Protein AF-0000000067841343 (afdb_homodimer)

Solvent-accessible surface area (backbone atoms only — not comparable to full-atom values): 18598 Å² total; per-residue (Å²): 131,79,54,52,57,60,52,39,36,52,50,41,52,55,47,53,54,47,44,54,52,52,43,62,68,31,78,72,49,54,67,51,55,59,38,60,54,28,14,43,50,37,53,56,47,32,52,45,45,53,26,38,54,53,42,49,38,52,68,63,13,61,82,27,77,91,28,42,57,45,34,47,35,75,46,91,68,54,70,69,54,21,53,48,38,39,49,48,38,34,44,76,71,66,63,69,66,58,66,66,36,55,52,48,47,54,32,36,49,41,51,34,50,20,54,61,66,55,48,76,52,68,72,49,39,52,53,20,40,74,73,71,42,57,78,49,62,58,59,31,37,70,67,53,39,51,50,54,50,48,25,49,52,53,53,50,49,49,52,51,49,53,51,49,54,48,53,51,51,49,53,53,54,59,65,73,98,131,80,54,53,57,59,53,37,36,53,49,41,50,55,46,52,54,47,43,54,52,53,43,64,67,30,77,73,48,54,67,52,54,60,38,61,54,27,16,41,50,38,53,56,48,33,50,44,45,51,25,38,53,54,40,50,40,51,66,62,13,61,82,29,80,92,28,44,56,46,35,47,34,73,45,90,68,53,72,68,54,22,52,48,37,38,49,50,36,33,44,76,71,65,64,68,65,57,67,66,35,55,53,51,46,52,33,36,48,42,52,32,51,21,55,62,67,56,46,76,53,68,70,48,40,52,52,21,39,74,73,72,44,57,78,50,64,58,59,32,38,68,66,54,40,50,50,54,51,48,24,50,51,52,52,51,48,49,53,49,49,53,51,50,53,49,53,52,50,49,54,54,54,60,66,73,99

Structure (mmCIF, N/CA/C/O backbone):
data_AF-0000000067841343-model_v1
#
loop_
_entity.id
_entity.type
_entity.pdbx_description
1 polymer 'MAE-28990/MAE-18760-like HEPN domain-containing protein'
#
loop_
_atom_site.group_PDB
_atom_site.id
_atom_site.type_symbol
_atom_site.label_atom_id
_atom_site.label_alt_id
_atom_site.label_comp_id
_atom_site.label_asym_id
_atom_site.label_entity_id
_atom_site.label_seq_id
_atom_site.pdbx_PDB_ins_code
_atom_site.Cartn_x
_atom_site.Cartn_y
_atom_site.Cartn_z
_atom_site.occupancy
_atom_site.B_iso_or_equiv
_atom_site.auth_seq_id
_atom_site.auth_comp_id
_atom_site.auth_asym_id
_atom_site.auth_atom_id
_atom_site.pdbx_PDB_model_num
ATOM 1 N N . MET A 1 1 ? 19.562 -14.484 -8.859 1 43.5 1 MET A N 1
ATOM 2 C CA . MET A 1 1 ? 19.203 -13.648 -7.719 1 43.5 1 MET A CA 1
ATOM 3 C C . MET A 1 1 ? 17.719 -13.305 -7.746 1 43.5 1 MET A C 1
ATOM 5 O O . MET A 1 1 ? 17.156 -13 -8.805 1 43.5 1 MET A O 1
ATOM 9 N N . VAL A 1 2 ? 17.031 -13.633 -6.676 1 57.69 2 VAL A N 1
ATOM 10 C CA . VAL A 1 2 ? 15.578 -13.43 -6.66 1 57.69 2 VAL A CA 1
ATOM 11 C C . VAL A 1 2 ? 15.258 -11.938 -6.723 1 57.69 2 VAL A C 1
ATOM 13 O O . VAL A 1 2 ? 15.961 -11.125 -6.117 1 57.69 2 VAL A O 1
ATOM 16 N N . ASP A 1 3 ? 14.352 -11.664 -7.488 1 82.81 3 ASP A N 1
ATOM 17 C CA . ASP A 1 3 ? 13.898 -10.289 -7.684 1 82.81 3 ASP A CA 1
ATOM 18 C C . ASP A 1 3 ? 13.492 -9.648 -6.359 1 82.81 3 ASP A C 1
ATOM 20 O O . ASP A 1 3 ? 12.82 -10.281 -5.543 1 82.81 3 ASP A O 1
ATOM 24 N N . GLU A 1 4 ? 14.125 -8.578 -6 1 87.44 4 GLU A N 1
ATOM 25 C CA . GLU A 1 4 ? 13.922 -7.895 -4.727 1 87.44 4 GLU A CA 1
ATOM 26 C C . GLU A 1 4 ? 12.438 -7.719 -4.426 1 87.44 4 GLU A C 1
ATOM 28 O O . GLU A 1 4 ? 12.031 -7.723 -3.26 1 87.44 4 GLU A O 1
ATOM 33 N N . PHE A 1 5 ? 11.633 -7.551 -5.402 1 87.94 5 PHE A N 1
ATOM 34 C CA . PHE A 1 5 ? 10.203 -7.34 -5.199 1 87.94 5 PHE A CA 1
ATOM 35 C C . PHE A 1 5 ? 9.516 -8.641 -4.797 1 87.94 5 PHE A C 1
ATOM 37 O O . PHE A 1 5 ? 8.594 -8.633 -3.98 1 87.94 5 PHE A O 1
ATOM 44 N N . VAL A 1 6 ? 9.984 -9.742 -5.367 1 84.62 6 VAL A N 1
ATOM 45 C CA . VAL A 1 6 ? 9.445 -11.039 -4.973 1 84.62 6 VAL A CA 1
ATOM 46 C C . VAL A 1 6 ? 9.719 -11.289 -3.49 1 84.62 6 VAL A C 1
ATOM 48 O O . VAL A 1 6 ? 8.82 -11.68 -2.744 1 84.62 6 VAL A O 1
ATOM 51 N N . ASP A 1 7 ? 10.891 -11.023 -3.123 1 84.88 7 ASP A N 1
ATOM 52 C CA . ASP A 1 7 ? 11.266 -11.172 -1.72 1 84.88 7 ASP A CA 1
ATOM 53 C C . ASP A 1 7 ? 10.461 -10.227 -0.834 1 84.88 7 ASP A C 1
ATOM 55 O O . ASP A 1 7 ? 10.016 -10.602 0.252 1 84.88 7 ASP A O 1
ATOM 59 N N . ALA A 1 8 ? 10.305 -9.039 -1.257 1 88.75 8 ALA A N 1
ATOM 60 C CA . ALA A 1 8 ? 9.586 -8.023 -0.492 1 88.75 8 ALA A CA 1
ATOM 61 C C . ALA A 1 8 ? 8.133 -8.445 -0.249 1 88.75 8 ALA A C 1
ATOM 63 O O . ALA A 1 8 ? 7.66 -8.422 0.889 1 88.75 8 ALA A O 1
ATOM 64 N N . TYR A 1 9 ? 7.488 -8.844 -1.273 1 87.75 9 TYR A N 1
ATOM 65 C CA . TYR A 1 9 ? 6.082 -9.211 -1.147 1 87.75 9 TYR A CA 1
ATOM 66 C C . TYR A 1 9 ? 5.922 -10.477 -0.312 1 87.75 9 TYR A C 1
ATOM 68 O O . TYR A 1 9 ? 4.961 -10.602 0.451 1 87.75 9 TYR A O 1
ATOM 76 N N . SER A 1 10 ? 6.848 -11.406 -0.538 1 85.06 10 SER A N 1
ATOM 77 C CA . SER A 1 10 ? 6.832 -12.617 0.272 1 85.06 10 SER A CA 1
ATOM 78 C C . SER A 1 10 ? 7 -12.297 1.754 1 85.06 10 SER A C 1
ATOM 80 O O . SER A 1 10 ? 6.262 -12.82 2.594 1 85.06 10 SER A O 1
ATOM 82 N N . ASP A 1 11 ? 7.891 -11.469 2.061 1 83.56 11 ASP A N 1
ATOM 83 C CA . ASP A 1 11 ? 8.102 -11.047 3.441 1 83.56 11 ASP A CA 1
ATOM 84 C C . ASP A 1 11 ? 6.863 -10.359 4 1 83.56 11 ASP A C 1
ATOM 86 O O . ASP A 1 11 ? 6.469 -10.602 5.141 1 83.56 11 ASP A O 1
ATOM 90 N N . ASP A 1 12 ? 6.352 -9.461 3.234 1 87.94 12 ASP A N 1
ATOM 91 C CA . ASP A 1 12 ? 5.188 -8.719 3.701 1 87.94 12 ASP A CA 1
ATOM 92 C C . ASP A 1 12 ? 4.008 -9.656 3.955 1 87.94 12 ASP A C 1
ATOM 94 O O . ASP A 1 12 ? 3.23 -9.445 4.887 1 87.94 12 ASP A O 1
ATOM 98 N N . GLN A 1 13 ? 3.871 -10.664 3.109 1 85.12 13 GLN A N 1
ATOM 99 C CA . GLN A 1 13 ? 2.822 -11.656 3.322 1 85.12 13 GLN A CA 1
ATOM 100 C C . GLN A 1 13 ? 3 -12.367 4.664 1 85.12 13 GLN A C 1
ATOM 102 O O . GLN A 1 13 ? 2.045 -12.5 5.43 1 85.12 13 GLN A O 1
ATOM 107 N N . ILE A 1 14 ? 4.156 -12.805 4.922 1 82.56 14 ILE A N 1
ATOM 108 C CA . ILE A 1 14 ? 4.469 -13.5 6.164 1 82.56 14 ILE A CA 1
ATOM 109 C C . ILE A 1 14 ? 4.207 -12.578 7.352 1 82.56 14 ILE A C 1
ATOM 111 O O . ILE A 1 14 ? 3.596 -12.984 8.344 1 82.56 14 ILE A O 1
ATOM 115 N N . TYR A 1 15 ? 4.523 -11.359 7.242 1 82 15 TYR A N 1
ATOM 116 C CA . TYR A 1 15 ? 4.355 -10.398 8.32 1 82 15 TYR A CA 1
ATOM 117 C C . TYR A 1 15 ? 2.881 -10.102 8.562 1 82 15 TYR A C 1
ATOM 119 O O . TYR A 1 15 ? 2.451 -9.953 9.711 1 82 15 TYR A O 1
ATOM 127 N N . LEU A 1 16 ? 2.191 -9.945 7.504 1 85.5 16 LEU A N 1
ATOM 128 C CA . LEU A 1 16 ? 0.767 -9.664 7.648 1 85.5 16 LEU A CA 1
ATOM 129 C C . LEU A 1 16 ? 0.051 -10.828 8.328 1 85.5 16 LEU A C 1
ATOM 131 O O . LEU A 1 16 ? -0.849 -10.617 9.141 1 85.5 16 LEU A O 1
ATOM 135 N N . GLU A 1 17 ? 0.484 -12.016 8.078 1 83.81 17 GLU A N 1
ATOM 136 C CA . GLU A 1 17 ? -0.069 -13.18 8.758 1 83.81 17 GLU A CA 1
ATOM 137 C C . GLU A 1 17 ? 0.33 -13.195 10.234 1 83.81 17 GLU A C 1
ATOM 139 O O . GLU A 1 17 ? -0.479 -13.547 11.094 1 83.81 17 GLU A O 1
ATOM 144 N N . LEU A 1 18 ? 1.502 -12.859 10.461 1 80.44 18 LEU A N 1
ATOM 145 C CA . LEU A 1 18 ? 1.989 -12.773 11.828 1 80.44 18 LEU A CA 1
ATOM 146 C C . LEU A 1 18 ? 1.222 -11.719 12.617 1 80.44 18 LEU A C 1
ATOM 148 O O . LEU A 1 18 ? 0.858 -11.945 13.773 1 80.44 18 LEU A O 1
ATOM 152 N N . ILE A 1 19 ? 1.028 -10.555 12.023 1 79.75 19 ILE A N 1
ATOM 153 C CA . ILE A 1 19 ? 0.314 -9.453 12.656 1 79.75 19 ILE A CA 1
ATOM 154 C C . ILE A 1 19 ? -1.092 -9.906 13.047 1 79.75 19 ILE A C 1
ATOM 156 O O . ILE A 1 19 ? -1.564 -9.602 14.148 1 79.75 19 ILE A O 1
ATOM 160 N N . GLU A 1 20 ? -1.717 -10.5 12.078 1 83.38 20 GLU A N 1
ATOM 161 C CA . GLU A 1 20 ? -3.057 -11 12.375 1 83.38 20 GLU A CA 1
ATOM 162 C C . GLU A 1 20 ? -3.053 -11.898 13.609 1 83.38 20 GLU A C 1
ATOM 164 O O . GLU A 1 20 ? -3.908 -11.766 14.484 1 83.38 20 GLU A O 1
ATOM 169 N N . LYS A 1 21 ? -2.127 -12.766 13.672 1 83.56 21 LYS A N 1
ATOM 170 C CA . LYS A 1 21 ? -2.02 -13.695 14.797 1 83.56 21 LYS A CA 1
ATOM 171 C C . LYS A 1 21 ? -1.722 -12.953 16.094 1 83.56 21 LYS A C 1
ATOM 173 O O . LYS A 1 21 ? -2.383 -13.18 17.109 1 83.56 21 LYS A O 1
ATOM 178 N N . LEU A 1 22 ? -0.767 -12.07 16.109 1 80.44 22 LEU A N 1
ATOM 179 C CA . LEU A 1 22 ? -0.326 -11.359 17.312 1 80.44 22 LEU A CA 1
ATOM 180 C C . LEU A 1 22 ? -1.426 -10.445 17.828 1 80.44 22 LEU A C 1
ATOM 182 O O . LEU A 1 22 ? -1.633 -10.352 19.047 1 80.44 22 LEU A O 1
ATOM 186 N N . VAL A 1 23 ? -2.064 -9.789 16.891 1 80.56 23 VAL A N 1
ATOM 187 C CA . VAL A 1 23 ? -3.121 -8.859 17.281 1 80.56 23 VAL A CA 1
ATOM 188 C C . VAL A 1 23 ? -4.297 -9.625 17.875 1 80.56 23 VAL A C 1
ATOM 190 O O . VAL A 1 23 ? -4.848 -9.234 18.906 1 80.56 23 VAL A O 1
ATOM 193 N N . ASN A 1 24 ? -4.641 -10.711 17.297 1 82.81 24 ASN A N 1
ATOM 194 C CA . ASN A 1 24 ? -5.785 -11.492 17.75 1 82.81 24 ASN A CA 1
ATOM 195 C C . ASN A 1 24 ? -5.496 -12.18 19.094 1 82.81 24 ASN A C 1
ATOM 197 O O . ASN A 1 24 ? -6.414 -12.43 19.875 1 82.81 24 ASN A O 1
ATOM 201 N N . GLU A 1 25 ? -4.281 -12.406 19.344 1 82.12 25 GLU A N 1
ATOM 202 C CA . GLU A 1 25 ? -3.9 -13.109 20.562 1 82.12 25 GLU A CA 1
ATOM 203 C C . GLU A 1 25 ? -3.615 -12.125 21.703 1 82.12 25 GLU A C 1
ATOM 205 O O . GLU A 1 25 ? -3.527 -12.523 22.859 1 82.12 25 GLU A O 1
ATOM 210 N N . HIS A 1 26 ? -3.455 -10.867 21.344 1 78.88 26 HIS A N 1
ATOM 211 C CA . HIS A 1 26 ? -3.154 -9.859 22.344 1 78.88 26 HIS A CA 1
ATOM 212 C C . HIS A 1 26 ? -4.406 -9.469 23.125 1 78.88 26 HIS A C 1
ATOM 214 O O . HIS A 1 26 ? -5.445 -9.172 22.531 1 78.88 26 HIS A O 1
ATOM 220 N N . ALA A 1 27 ? -4.328 -9.367 24.391 1 75.12 27 ALA A N 1
ATOM 221 C CA . ALA A 1 27 ? -5.465 -9.188 25.281 1 75.12 27 ALA A CA 1
ATOM 222 C C . ALA A 1 27 ? -6.191 -7.875 25 1 75.12 27 ALA A C 1
ATOM 224 O O . ALA A 1 27 ? -7.422 -7.84 24.953 1 75.12 27 ALA A O 1
ATOM 225 N N . VAL A 1 28 ? -5.418 -6.797 24.75 1 69.31 28 VAL A N 1
ATOM 226 C CA . VAL A 1 28 ? -6.008 -5.477 24.547 1 69.31 28 VAL A CA 1
ATOM 227 C C . VAL A 1 28 ? -6.59 -5.371 23.141 1 69.31 28 VAL A C 1
ATOM 229 O O . VAL A 1 28 ? -7.633 -4.742 22.938 1 69.31 28 VAL A O 1
ATOM 232 N N . GLU A 1 29 ? -5.949 -6.012 22.344 1 72.31 29 GLU A N 1
ATOM 233 C CA . GLU A 1 29 ? -6.359 -5.887 20.938 1 72.31 29 GLU A CA 1
ATOM 234 C C . GLU A 1 29 ? -7.555 -6.781 20.641 1 72.31 29 GLU A C 1
ATOM 236 O O . GLU A 1 29 ? -8.305 -6.523 19.703 1 72.31 29 GLU A O 1
ATOM 241 N N . ALA A 1 30 ? -7.641 -7.629 21.516 1 68.69 30 ALA A N 1
ATOM 242 C CA . ALA A 1 30 ? -8.766 -8.555 21.344 1 68.69 30 ALA A CA 1
ATOM 243 C C . ALA A 1 30 ? -10.094 -7.828 21.484 1 68.69 30 ALA A C 1
ATOM 245 O O . ALA A 1 30 ? -11.125 -8.305 21 1 68.69 30 ALA A O 1
ATOM 246 N N . ILE A 1 31 ? -9.945 -6.609 22.062 1 71.31 31 ILE A N 1
ATOM 247 C CA . ILE A 1 31 ? -11.195 -5.914 22.328 1 71.31 31 ILE A CA 1
ATOM 248 C C . ILE A 1 31 ? -11.477 -4.898 21.234 1 71.31 31 ILE A C 1
ATOM 250 O O . ILE A 1 31 ? -12.555 -4.297 21.188 1 71.31 31 ILE A O 1
ATOM 254 N N . VAL A 1 32 ? -10.523 -4.734 20.406 1 76.31 32 VAL A N 1
ATOM 255 C CA . VAL A 1 32 ? -10.75 -3.838 19.266 1 76.31 32 VAL A CA 1
ATOM 256 C C . VAL A 1 32 ? -11.82 -4.422 18.359 1 76.31 32 VAL A C 1
ATOM 258 O O . VAL A 1 32 ? -11.781 -5.609 18.016 1 76.31 32 VAL A O 1
ATOM 261 N N . PRO A 1 33 ? -12.781 -3.564 17.984 1 81.31 33 PRO A N 1
ATOM 262 C CA . PRO A 1 33 ? -13.852 -4.062 17.109 1 81.31 33 PRO A CA 1
ATOM 263 C C . PRO A 1 33 ? -13.32 -4.688 15.828 1 81.31 33 PRO A C 1
ATOM 265 O O . PRO A 1 33 ? -12.383 -4.168 15.219 1 81.31 33 PRO A O 1
ATOM 268 N N . ASP A 1 34 ? -13.945 -5.805 15.391 1 82.88 34 ASP A N 1
ATOM 269 C CA . ASP A 1 34 ? -13.547 -6.547 14.203 1 82.88 34 ASP A CA 1
ATOM 270 C C . ASP A 1 34 ? -13.578 -5.66 12.961 1 82.88 34 ASP A C 1
ATOM 272 O O . ASP A 1 34 ? -12.734 -5.797 12.07 1 82.88 34 ASP A O 1
ATOM 276 N N . SER A 1 35 ? -14.461 -4.742 12.977 1 81.69 35 SER A N 1
ATOM 277 C CA . SER A 1 35 ? -14.586 -3.871 11.812 1 81.69 35 SER A CA 1
ATOM 278 C C . SER A 1 35 ? -13.328 -3.031 11.609 1 81.69 35 SER A C 1
ATOM 280 O O . SER A 1 35 ? -12.891 -2.822 10.477 1 81.69 35 SER A O 1
ATOM 282 N N . ILE A 1 36 ? -12.789 -2.637 12.695 1 82.44 36 ILE A N 1
ATOM 283 C CA . ILE A 1 36 ? -11.594 -1.805 12.625 1 82.44 36 ILE A CA 1
ATOM 284 C C . ILE A 1 36 ? -10.383 -2.67 12.281 1 82.44 36 ILE A C 1
ATOM 286 O O . ILE A 1 36 ? -9.641 -2.373 11.344 1 82.44 36 ILE A O 1
ATOM 290 N N . LYS A 1 37 ? -10.289 -3.738 12.953 1 87.06 37 LYS A N 1
ATOM 291 C CA . LYS A 1 37 ? -9.141 -4.625 12.797 1 87.06 37 LYS A CA 1
ATOM 292 C C . LYS A 1 37 ? -9.086 -5.207 11.391 1 87.06 37 LYS A C 1
ATOM 294 O O . LYS A 1 37 ? -8.07 -5.082 10.703 1 87.06 37 LYS A O 1
ATOM 299 N N . TYR A 1 38 ? -10.156 -5.762 10.953 1 91.81 38 TYR A N 1
ATOM 300 C CA . TYR A 1 38 ? -10.141 -6.5 9.695 1 91.81 38 TYR A CA 1
ATOM 301 C C . TYR A 1 38 ? -10.211 -5.551 8.508 1 91.81 38 TYR A C 1
ATOM 303 O O . TYR A 1 38 ? -9.812 -5.91 7.395 1 91.81 38 TYR A O 1
ATOM 311 N N . SER A 1 39 ? -10.695 -4.34 8.75 1 93.69 39 SER A N 1
ATOM 312 C CA . SER A 1 39 ? -10.57 -3.344 7.695 1 93.69 39 SER A CA 1
ATOM 313 C C . SER A 1 39 ? -9.102 -3.018 7.414 1 93.69 39 SER A C 1
ATOM 315 O O . SER A 1 39 ? -8.688 -2.979 6.254 1 93.69 39 SER A O 1
ATOM 317 N N . SER A 1 40 ? -8.367 -2.83 8.445 1 91.19 40 SER A N 1
ATOM 318 C CA . SER A 1 40 ? -6.941 -2.564 8.273 1 91.19 40 SER A CA 1
ATOM 319 C C . SER A 1 40 ? -6.227 -3.766 7.668 1 91.19 40 SER A C 1
ATOM 321 O O . SER A 1 40 ? -5.426 -3.615 6.742 1 91.19 40 SER A O 1
ATOM 323 N N . PHE A 1 41 ? -6.555 -4.961 8.125 1 91.44 41 PHE A N 1
ATOM 324 C CA . PHE A 1 41 ? -5.945 -6.18 7.602 1 91.44 41 PHE A CA 1
ATOM 325 C C . PHE A 1 41 ? -6.211 -6.32 6.109 1 91.44 41 PHE A C 1
ATOM 327 O O . PHE A 1 41 ? -5.301 -6.613 5.332 1 91.44 41 PHE A O 1
ATOM 334 N N . CYS A 1 42 ? -7.422 -6.098 5.797 1 94.75 42 CYS A N 1
ATOM 335 C CA . CYS A 1 42 ? -7.812 -6.246 4.398 1 94.75 42 CYS A CA 1
ATOM 336 C C . CYS A 1 42 ? -7.094 -5.227 3.521 1 94.75 42 CYS A C 1
ATOM 338 O O . CYS A 1 42 ? -6.555 -5.578 2.471 1 94.75 42 CYS A O 1
ATOM 340 N N . ARG A 1 43 ? -7.047 -3.998 3.955 1 93.12 43 ARG A N 1
ATOM 341 C CA . ARG A 1 43 ? -6.402 -2.955 3.166 1 93.12 43 ARG A CA 1
ATOM 342 C C . ARG A 1 43 ? -4.922 -3.264 2.957 1 93.12 43 ARG 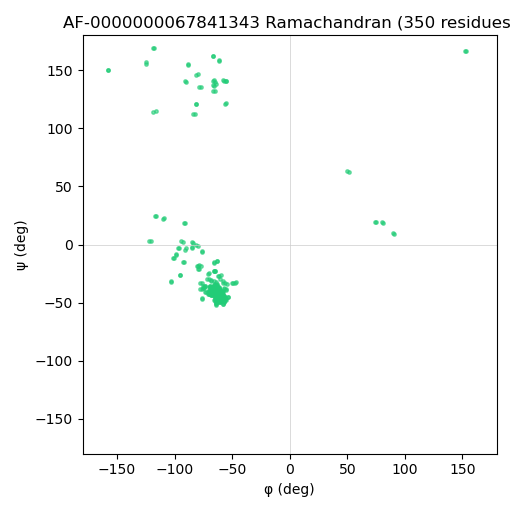A C 1
ATOM 344 O O . ARG A 1 43 ? -4.422 -3.201 1.832 1 93.12 43 ARG A O 1
ATOM 351 N N . LEU A 1 44 ? -4.262 -3.664 3.98 1 90.5 44 LEU A N 1
ATOM 352 C CA . LEU A 1 44 ? -2.838 -3.967 3.895 1 90.5 44 LEU A CA 1
ATOM 353 C C . LEU A 1 44 ? -2.594 -5.176 3.002 1 90.5 44 LEU A C 1
ATOM 355 O O . LEU A 1 44 ? -1.681 -5.168 2.174 1 90.5 44 LEU A O 1
ATOM 359 N N . TRP A 1 45 ? -3.396 -6.145 3.15 1 93.56 45 TRP A N 1
ATOM 360 C CA . TRP A 1 45 ? -3.277 -7.355 2.348 1 93.56 45 TRP A CA 1
ATOM 361 C C . TRP A 1 45 ? -3.502 -7.055 0.869 1 93.56 45 TRP A C 1
ATOM 363 O O . TRP A 1 45 ? -2.775 -7.559 0.009 1 93.56 45 TRP A O 1
ATOM 373 N N . MET A 1 46 ? -4.465 -6.223 0.58 1 95 46 MET A N 1
ATOM 374 C CA . MET A 1 46 ? -4.816 -5.934 -0.808 1 95 46 MET A CA 1
ATOM 375 C C . MET A 1 46 ? -3.701 -5.156 -1.499 1 95 46 MET A C 1
ATOM 377 O O . MET A 1 46 ? -3.436 -5.363 -2.684 1 95 46 MET A O 1
ATOM 381 N N . VAL A 1 47 ? -3.113 -4.293 -0.766 1 91 47 VAL A N 1
ATOM 382 C CA . VAL A 1 47 ? -1.988 -3.549 -1.321 1 91 47 VAL A CA 1
ATOM 383 C C . VAL A 1 47 ? -0.86 -4.512 -1.685 1 91 47 VAL A C 1
ATOM 385 O O . VAL A 1 47 ? -0.326 -4.461 -2.795 1 91 47 VAL A O 1
ATOM 388 N N . MET A 1 48 ? -0.554 -5.398 -0.807 1 90.38 48 MET A N 1
ATOM 389 C CA . MET A 1 48 ? 0.534 -6.352 -1.008 1 90.38 48 MET A CA 1
ATOM 390 C C . MET A 1 48 ? 0.18 -7.359 -2.096 1 90.38 48 MET A C 1
ATOM 392 O O . MET A 1 48 ? 1.003 -7.656 -2.965 1 90.38 48 MET A O 1
ATOM 396 N N . MET A 1 49 ? -0.984 -7.836 -2.119 1 94.06 49 MET A N 1
ATOM 397 C CA . MET A 1 49 ? -1.345 -8.969 -2.965 1 94.06 49 MET A CA 1
ATOM 398 C C . MET A 1 49 ? -1.263 -8.594 -4.441 1 94.06 49 MET A C 1
ATOM 400 O O . MET A 1 49 ? -0.809 -9.391 -5.266 1 94.06 49 MET A O 1
ATOM 404 N N . VAL A 1 50 ? -1.764 -7.379 -4.75 1 93.06 50 VAL A N 1
ATOM 405 C CA . VAL A 1 50 ? -1.798 -6.965 -6.148 1 93.06 50 VAL A CA 1
ATOM 406 C C . VAL A 1 50 ? -0.376 -6.902 -6.703 1 93.06 50 VAL A C 1
ATOM 408 O O . VAL A 1 50 ? -0.086 -7.488 -7.75 1 93.06 50 VAL A O 1
ATOM 411 N N . GLY A 1 51 ? 0.501 -6.262 -5.996 1 90 51 GLY A N 1
ATOM 412 C CA . GLY A 1 51 ? 1.894 -6.199 -6.41 1 90 51 GLY A CA 1
ATOM 413 C C . GLY A 1 51 ? 2.553 -7.562 -6.492 1 90 51 GLY A C 1
ATOM 414 O O . GLY A 1 51 ? 3.303 -7.84 -7.43 1 90 51 GLY A O 1
ATOM 415 N N . SER A 1 52 ? 2.23 -8.359 -5.547 1 91.44 52 SER A N 1
ATOM 416 C CA . SER A 1 52 ? 2.822 -9.688 -5.473 1 91.44 52 SER A CA 1
ATOM 417 C C . SER A 1 52 ? 2.428 -10.539 -6.68 1 91.44 52 SER A C 1
ATOM 419 O O . SER A 1 52 ? 3.287 -11.117 -7.344 1 91.44 52 SER A O 1
ATOM 421 N N . ILE A 1 53 ? 1.162 -10.602 -6.98 1 93.38 53 ILE A N 1
ATOM 422 C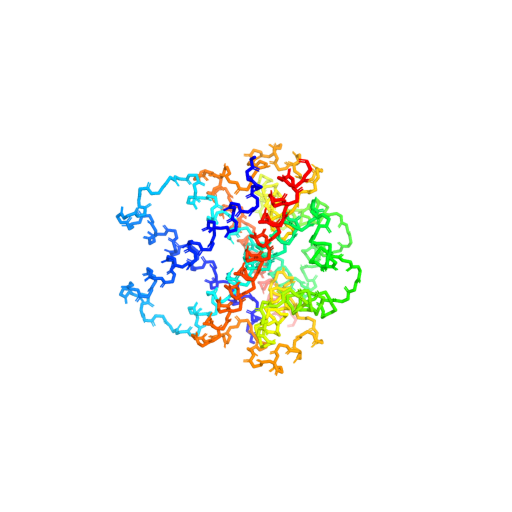 CA . ILE A 1 53 ? 0.666 -11.414 -8.086 1 93.38 53 ILE A CA 1
ATOM 423 C C . ILE A 1 53 ? 1.229 -10.883 -9.406 1 93.38 53 ILE A C 1
ATOM 425 O O . ILE A 1 53 ? 1.717 -11.656 -10.234 1 93.38 53 ILE A O 1
ATOM 429 N N . GLU A 1 54 ? 1.202 -9.602 -9.602 1 91.88 54 GLU A N 1
ATOM 430 C CA . GLU A 1 54 ? 1.696 -9.008 -10.844 1 91.88 54 GLU A CA 1
ATOM 431 C C . GLU A 1 54 ? 3.201 -9.211 -10.992 1 91.88 54 GLU A C 1
ATOM 433 O O . GLU A 1 54 ? 3.695 -9.445 -12.094 1 91.88 54 GLU A O 1
ATOM 438 N N . MET A 1 55 ? 3.877 -9.18 -9.914 1 89.38 55 MET A N 1
ATOM 439 C CA . MET A 1 55 ? 5.316 -9.43 -9.938 1 89.38 55 MET A CA 1
ATOM 440 C C . MET A 1 55 ? 5.609 -10.883 -10.328 1 89.38 55 MET A C 1
ATOM 442 O O . MET A 1 55 ? 6.551 -11.148 -11.07 1 89.38 55 MET A O 1
ATOM 446 N N . MET A 1 56 ? 4.832 -11.758 -9.805 1 88.62 56 MET A N 1
ATOM 447 C CA . MET A 1 56 ? 5.051 -13.164 -10.125 1 88.62 56 MET A CA 1
ATOM 448 C C . MET A 1 56 ? 4.75 -13.445 -11.594 1 88.62 56 MET A C 1
ATOM 450 O O . MET A 1 56 ? 5.441 -14.234 -12.234 1 88.62 56 MET A O 1
ATOM 454 N N . VAL A 1 57 ? 3.727 -12.805 -12.062 1 90.44 57 VAL A N 1
ATOM 455 C CA . VAL A 1 57 ? 3.424 -12.938 -13.484 1 90.44 57 VAL A CA 1
ATOM 456 C C . VAL A 1 57 ? 4.59 -12.406 -14.312 1 90.44 57 VAL A C 1
ATOM 458 O O . VAL A 1 57 ? 5.008 -13.047 -15.289 1 90.44 57 VAL A O 1
ATOM 461 N N . LYS A 1 58 ? 5.102 -11.312 -13.953 1 86.94 58 LYS A N 1
ATOM 462 C CA . LYS A 1 58 ? 6.211 -10.688 -14.672 1 86.94 58 LYS A CA 1
ATOM 463 C C . LYS A 1 58 ? 7.465 -11.555 -14.602 1 86.94 58 LYS A C 1
ATOM 465 O O . LYS A 1 58 ? 8.148 -11.742 -15.609 1 86.94 58 LYS A O 1
ATOM 470 N N . GLN A 1 59 ? 7.781 -12.086 -13.5 1 81.94 59 GLN A N 1
ATOM 471 C CA . GLN A 1 59 ? 9.031 -12.805 -13.258 1 81.94 59 GLN A CA 1
ATOM 472 C C . GLN A 1 59 ? 8.992 -14.203 -13.875 1 81.94 59 GLN A C 1
ATOM 474 O O . GLN A 1 59 ? 10 -14.688 -14.383 1 81.94 59 GLN A O 1
ATOM 479 N N . TRP A 1 60 ? 7.871 -14.758 -13.766 1 78.25 60 TRP A N 1
ATOM 480 C CA . TRP A 1 60 ? 7.809 -16.156 -14.172 1 78.25 60 TRP A CA 1
ATOM 481 C C . TRP A 1 60 ? 7.332 -16.281 -15.609 1 78.25 60 TRP A C 1
ATOM 483 O O . TRP A 1 60 ? 7.652 -17.266 -16.297 1 78.25 60 TRP A O 1
ATOM 493 N N . ALA A 1 61 ? 6.59 -15.359 -16.109 1 74.88 61 ALA A N 1
ATOM 494 C CA . ALA A 1 61 ? 5.992 -15.539 -17.438 1 74.88 61 ALA A CA 1
ATOM 495 C C . ALA A 1 61 ? 6.742 -14.734 -18.5 1 74.88 61 ALA A C 1
ATOM 497 O O . ALA A 1 61 ? 6.797 -15.133 -19.656 1 74.88 61 ALA A O 1
ATOM 498 N N . ASP A 1 62 ? 7.281 -13.688 -18.219 1 68.19 62 ASP A N 1
ATOM 499 C CA . ASP A 1 62 ? 7.871 -12.805 -19.219 1 68.19 62 ASP A CA 1
ATOM 500 C C . ASP A 1 62 ? 9.094 -13.453 -19.859 1 68.19 62 ASP A C 1
ATOM 502 O O . ASP A 1 62 ? 9.234 -13.445 -21.094 1 68.19 62 ASP A O 1
ATOM 506 N N . PRO A 1 63 ? 9.852 -14.086 -19.125 1 68.81 63 PRO A N 1
ATOM 507 C CA . PRO A 1 63 ? 11.047 -14.648 -19.766 1 68.81 63 PRO A CA 1
ATOM 508 C C . PRO A 1 63 ? 10.789 -16 -20.422 1 68.81 63 PRO A C 1
ATOM 510 O O . PRO A 1 63 ? 11.648 -16.531 -21.125 1 68.81 63 PRO A O 1
ATOM 513 N N . ASP A 1 64 ? 9.609 -16.484 -20.281 1 68.44 64 ASP A N 1
ATOM 514 C CA . ASP A 1 64 ? 9.352 -17.844 -20.703 1 68.44 64 ASP A CA 1
ATOM 515 C C . ASP A 1 64 ? 8.336 -17.891 -21.844 1 68.44 64 ASP A C 1
ATOM 517 O O . ASP A 1 64 ? 7.16 -17.578 -21.641 1 68.44 64 ASP A O 1
ATOM 521 N N . SER A 1 65 ? 8.828 -18.312 -22.906 1 73.94 65 SER A N 1
ATOM 522 C CA . SER A 1 65 ? 7.965 -18.375 -24.078 1 73.94 65 SER A CA 1
ATOM 523 C C . SER A 1 65 ? 6.805 -19.344 -23.859 1 73.94 65 SER A C 1
ATOM 525 O O . SER A 1 65 ? 5.73 -19.172 -24.438 1 73.94 65 SER A O 1
ATOM 527 N N . MET A 1 66 ? 7.02 -20.328 -23.016 1 77.31 66 MET A N 1
ATOM 528 C CA . MET A 1 66 ? 5.977 -21.312 -22.75 1 77.31 66 MET A CA 1
ATOM 529 C C . MET A 1 66 ? 4.91 -20.734 -21.828 1 77.31 66 MET A C 1
ATOM 531 O O . MET A 1 66 ? 3.859 -21.344 -21.625 1 77.31 66 MET A O 1
ATOM 535 N N . MET A 1 67 ? 5.168 -19.578 -21.359 1 85.25 67 MET A N 1
ATOM 536 C CA . MET A 1 67 ? 4.23 -18.922 -20.438 1 85.25 67 MET A CA 1
ATOM 537 C C . MET A 1 67 ? 3.668 -17.641 -21.047 1 85.25 67 MET A C 1
ATOM 539 O O . MET A 1 67 ? 3.287 -16.719 -20.328 1 85.25 67 MET A O 1
ATOM 543 N N . PHE A 1 68 ? 3.676 -17.609 -22.344 1 85.69 68 PHE A N 1
ATOM 544 C CA . PHE A 1 68 ? 3.271 -16.406 -23.062 1 85.69 68 PHE A CA 1
ATOM 545 C C . PHE A 1 68 ? 1.823 -16.047 -22.75 1 85.69 68 PHE A C 1
ATOM 547 O O . PHE A 1 68 ? 1.471 -14.875 -22.656 1 85.69 68 PHE A O 1
ATOM 554 N N . ASP A 1 69 ? 0.991 -17.047 -22.625 1 89.25 69 ASP A N 1
ATOM 555 C CA . ASP A 1 69 ? -0.423 -16.812 -22.344 1 89.25 69 ASP A CA 1
ATOM 556 C C . ASP A 1 69 ? -0.617 -16.156 -20.984 1 89.25 69 ASP A C 1
ATOM 558 O O . ASP A 1 69 ? -1.529 -15.352 -20.797 1 89.25 69 ASP A O 1
ATOM 562 N N . ILE A 1 70 ? 0.238 -16.469 -20.047 1 91.44 70 ILE A N 1
ATOM 563 C CA . ILE A 1 70 ? 0.209 -15.836 -18.734 1 91.44 70 ILE A CA 1
ATOM 564 C C . ILE A 1 70 ? 0.775 -14.422 -18.828 1 91.44 70 ILE A C 1
ATOM 566 O O . ILE A 1 70 ? 0.243 -13.492 -18.219 1 91.44 70 ILE A O 1
ATOM 570 N N . ALA A 1 71 ? 1.765 -14.211 -19.609 1 89.88 71 ALA A N 1
ATOM 571 C CA . ALA A 1 71 ? 2.404 -12.906 -19.797 1 89.88 71 ALA A CA 1
ATOM 572 C C . ALA A 1 71 ? 1.447 -11.914 -20.453 1 89.88 71 ALA A C 1
ATOM 574 O O . ALA A 1 71 ? 1.598 -10.703 -20.297 1 89.88 71 ALA A O 1
ATOM 575 N N . GLU A 1 72 ? 0.457 -12.438 -21.156 1 91.88 72 GLU A N 1
ATOM 576 C CA . GLU A 1 72 ? -0.534 -11.602 -21.828 1 91.88 72 GLU A CA 1
ATOM 577 C C . GLU A 1 72 ? -1.335 -10.781 -20.812 1 91.88 72 GLU A C 1
ATOM 579 O O . GLU A 1 72 ? -2.016 -9.82 -21.188 1 91.88 72 GLU A O 1
ATOM 584 N N . TYR A 1 73 ? -1.206 -11.18 -19.625 1 94 73 TYR A N 1
ATOM 585 C CA . TYR A 1 73 ? -1.8 -10.398 -18.547 1 94 73 TYR A CA 1
ATOM 586 C C . TYR A 1 73 ? -1.423 -8.93 -18.672 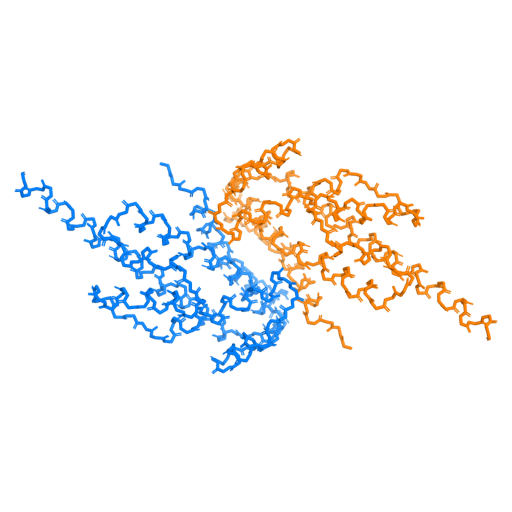1 94 73 TYR A C 1
ATOM 588 O O . TYR A 1 73 ? -2.227 -8.047 -18.359 1 94 73 TYR A O 1
ATOM 596 N N . PHE A 1 74 ? -0.294 -8.617 -19.141 1 91.19 74 PHE A N 1
ATOM 597 C CA . PHE A 1 74 ? 0.204 -7.25 -19.141 1 91.19 74 PHE A CA 1
ATOM 598 C C . PHE A 1 74 ? -0.073 -6.578 -20.484 1 91.19 74 PHE A C 1
ATOM 600 O O . PHE A 1 74 ? 0.244 -5.402 -20.672 1 91.19 74 PHE A O 1
ATOM 607 N N . ASP A 1 75 ? -0.64 -7.301 -21.453 1 91 75 ASP A N 1
ATOM 608 C CA . ASP A 1 75 ? -1.042 -6.676 -22.703 1 91 75 ASP A CA 1
ATOM 609 C C . ASP A 1 75 ? -2.096 -5.594 -22.469 1 91 75 ASP A C 1
ATOM 611 O O . ASP A 1 75 ? -2.766 -5.59 -21.438 1 91 75 ASP A O 1
ATOM 615 N N . SER A 1 76 ? -2.191 -4.754 -23.375 1 93.38 76 SER A N 1
ATOM 616 C CA . SER A 1 76 ? -3.113 -3.629 -23.25 1 93.38 76 SER A CA 1
ATOM 617 C C . SER A 1 76 ? -4.547 -4.105 -23.031 1 93.38 76 SER A C 1
ATOM 619 O O . SER A 1 76 ? -4.973 -5.094 -23.641 1 93.38 76 SER A O 1
ATOM 621 N N . GLY A 1 77 ? -5.258 -3.381 -22.172 1 93 77 GLY A N 1
ATOM 622 C CA . GLY A 1 77 ? -6.637 -3.703 -21.844 1 93 77 GLY A CA 1
ATOM 623 C C . GLY A 1 77 ? -7.047 -3.256 -20.453 1 93 77 GLY A C 1
ATOM 624 O O . GLY A 1 77 ? -6.203 -2.848 -19.656 1 93 77 GLY A O 1
ATOM 625 N N . THR A 1 78 ? -8.344 -3.287 -20.234 1 94.12 78 THR A N 1
ATOM 626 C CA . THR A 1 78 ? -8.859 -2.963 -18.906 1 94.12 78 THR A CA 1
ATOM 627 C C . THR A 1 78 ? -8.438 -4.02 -17.891 1 94.12 78 THR A C 1
ATOM 629 O O . THR A 1 78 ? -7.984 -5.105 -18.266 1 94.12 78 THR A O 1
ATOM 632 N N . ASN A 1 79 ? -8.516 -3.686 -16.672 1 94.88 79 ASN A N 1
ATOM 633 C CA . ASN A 1 79 ? -8.203 -4.645 -15.625 1 94.88 79 ASN A CA 1
ATOM 634 C C . ASN A 1 79 ? -9.031 -5.918 -15.758 1 94.88 79 ASN A C 1
ATOM 636 O O . ASN A 1 79 ? -8.531 -7.016 -15.508 1 94.88 79 ASN A O 1
ATOM 640 N N . GLU A 1 80 ? -10.258 -5.777 -16.125 1 95.81 80 GLU A N 1
ATOM 641 C CA . GLU A 1 80 ? -11.141 -6.918 -16.312 1 95.81 80 GLU A CA 1
ATOM 642 C C . GLU A 1 80 ? -10.617 -7.855 -17.391 1 95.81 80 GLU A C 1
ATOM 644 O O . GLU A 1 80 ? -10.586 -9.078 -17.203 1 95.81 80 GLU A O 1
ATOM 649 N N . VAL A 1 81 ? -10.172 -7.305 -18.453 1 96.44 81 VAL A N 1
ATOM 650 C CA . VAL A 1 81 ? -9.672 -8.078 -19.594 1 96.44 81 VAL A CA 1
ATOM 651 C C . VAL A 1 81 ? -8.367 -8.773 -19.203 1 96.44 81 VAL A C 1
ATOM 653 O O . VAL A 1 81 ? -8.156 -9.938 -19.531 1 96.44 81 VAL A O 1
ATOM 656 N N . ARG A 1 82 ? -7.504 -8.094 -18.531 1 96.06 82 ARG A N 1
ATOM 657 C CA . ARG A 1 82 ? -6.219 -8.641 -18.109 1 96.06 82 ARG A CA 1
ATOM 658 C C . ARG A 1 82 ? -6.41 -9.828 -17.172 1 96.06 82 ARG A C 1
ATOM 660 O O . ARG A 1 82 ? -5.754 -10.859 -17.328 1 96.06 82 ARG A O 1
ATOM 667 N N . ILE A 1 83 ? -7.301 -9.695 -16.234 1 97 83 ILE A N 1
ATOM 668 C CA . ILE A 1 83 ? -7.555 -10.758 -15.273 1 97 83 ILE A CA 1
ATOM 669 C C . ILE A 1 83 ? -8.219 -11.945 -15.961 1 97 83 ILE A C 1
ATOM 671 O O . ILE A 1 83 ? -7.93 -13.102 -15.648 1 97 83 ILE A O 1
ATOM 675 N N . ASP A 1 84 ? -9.07 -11.641 -16.922 1 97.12 84 ASP A N 1
ATOM 676 C CA . ASP A 1 84 ? -9.695 -12.703 -17.688 1 97.12 84 ASP A CA 1
ATOM 677 C C . ASP A 1 84 ? -8.664 -13.484 -18.5 1 97.12 84 ASP A C 1
ATOM 679 O O . ASP A 1 84 ? -8.789 -14.695 -18.672 1 97.12 84 ASP A O 1
ATOM 683 N N . ARG A 1 85 ? -7.723 -12.82 -19.031 1 96.12 85 ARG A N 1
ATOM 684 C CA . ARG A 1 85 ? -6.637 -13.484 -19.75 1 96.12 85 ARG A CA 1
ATOM 685 C C . ARG A 1 85 ? -5.898 -14.461 -18.844 1 96.12 85 ARG A C 1
ATOM 687 O O . ARG A 1 85 ? -5.57 -15.578 -19.25 1 96.12 85 ARG A O 1
ATOM 694 N N . LEU A 1 86 ? -5.645 -14.031 -17.641 1 96.44 86 LEU A N 1
ATOM 695 C CA . LEU A 1 86 ? -4.969 -14.898 -16.688 1 96.44 86 LEU A CA 1
ATOM 696 C C . LEU A 1 86 ? -5.828 -16.109 -16.344 1 96.44 86 LEU A C 1
ATOM 698 O O . LEU A 1 86 ? -5.32 -17.234 -16.25 1 96.44 86 LEU A O 1
ATOM 702 N N . TYR A 1 87 ? -7.117 -15.844 -16.125 1 97.69 87 TYR A N 1
ATOM 703 C CA . TYR A 1 87 ? -8.062 -16.922 -15.852 1 97.69 87 TYR A CA 1
ATOM 704 C C . TYR A 1 87 ? -8.039 -17.953 -16.969 1 97.69 87 TYR A C 1
ATOM 706 O O . TYR A 1 87 ? -7.945 -19.156 -16.719 1 97.69 87 TYR A O 1
ATOM 714 N N . LYS A 1 88 ? -8.109 -17.484 -18.172 1 96.69 88 LYS A N 1
ATOM 715 C CA . LYS A 1 88 ? -8.133 -18.359 -19.344 1 96.69 88 LYS A CA 1
ATOM 716 C C . LYS A 1 88 ? -6.82 -19.125 -19.484 1 96.69 88 LYS A C 1
ATOM 718 O O . LYS A 1 88 ? -6.82 -20.297 -19.891 1 96.69 88 LYS A O 1
ATOM 723 N N . ALA A 1 89 ? -5.77 -18.453 -19.203 1 94.75 89 ALA A N 1
ATOM 724 C CA . ALA A 1 89 ? -4.473 -19.125 -19.234 1 94.75 89 ALA A CA 1
ATOM 725 C C . ALA A 1 89 ? -4.43 -20.312 -18.281 1 94.75 89 ALA A C 1
ATOM 727 O O . ALA A 1 89 ? -3.871 -21.359 -18.594 1 94.75 89 ALA A O 1
ATOM 728 N N . PHE A 1 90 ? -4.988 -20.125 -17.094 1 95.88 90 PHE A N 1
ATOM 729 C CA . PHE A 1 90 ? -5.062 -21.203 -16.109 1 95.88 90 PHE A CA 1
ATOM 730 C C . PHE A 1 90 ? -5.934 -22.344 -16.641 1 95.88 90 PHE A C 1
ATOM 732 O O . PHE A 1 90 ? -5.582 -23.516 -16.484 1 95.88 90 PHE A O 1
ATOM 739 N N . GLU A 1 91 ? -7.004 -21.938 -17.25 1 95.75 91 GLU A N 1
ATOM 740 C CA . GLU A 1 91 ? -7.93 -22.922 -17.781 1 95.75 91 GLU A CA 1
ATOM 741 C C . GLU A 1 91 ? -7.27 -23.766 -18.875 1 95.75 91 GLU A C 1
ATOM 743 O O . GLU A 1 91 ? -7.402 -25 -18.875 1 95.75 91 GLU A O 1
ATOM 748 N N . ILE A 1 92 ? -6.617 -23.125 -19.75 1 92.75 92 ILE A N 1
ATOM 749 C CA . ILE A 1 92 ? -5.969 -23.797 -20.875 1 92.75 92 ILE A CA 1
ATOM 750 C C . ILE A 1 92 ? -4.922 -24.781 -20.359 1 92.75 92 ILE A C 1
ATOM 752 O O . ILE A 1 92 ? -4.734 -25.844 -20.938 1 92.75 92 ILE A O 1
ATOM 756 N N . ARG A 1 93 ? -4.367 -24.547 -19.234 1 91.06 93 ARG A N 1
ATOM 757 C CA . ARG A 1 93 ? -3.318 -25.375 -18.656 1 91.06 93 ARG A CA 1
ATOM 758 C C . ARG A 1 93 ? -3.912 -26.469 -17.781 1 91.06 93 ARG A C 1
ATOM 760 O O . ARG A 1 93 ? -3.178 -27.266 -17.188 1 91.06 93 ARG A O 1
ATOM 767 N N . GLY A 1 94 ? -5.25 -26.422 -17.656 1 92.56 94 GLY A N 1
ATOM 768 C CA . GLY A 1 94 ? -5.918 -27.453 -16.875 1 92.56 94 GLY A CA 1
ATOM 769 C C . GLY A 1 94 ? -5.844 -27.219 -15.375 1 92.56 94 GLY A C 1
ATOM 770 O O . GLY A 1 94 ? -6.008 -28.156 -14.594 1 92.56 94 GLY A O 1
ATOM 771 N N . LEU A 1 95 ? -5.57 -26 -14.898 1 94.31 95 LEU A N 1
ATOM 772 C CA . LEU A 1 95 ? -5.379 -25.703 -13.484 1 94.31 95 LEU A CA 1
ATOM 773 C C . LEU A 1 95 ? -6.719 -25.453 -12.789 1 94.31 95 LEU A C 1
ATOM 775 O O . LEU A 1 95 ? -6.758 -25.141 -11.602 1 94.31 95 LEU A O 1
ATOM 779 N N . LYS A 1 96 ? -7.812 -25.547 -13.375 1 94.31 96 LYS A N 1
ATOM 780 C CA . LYS A 1 96 ? -9.164 -25.422 -12.844 1 94.31 96 LYS A CA 1
ATOM 781 C C . LYS A 1 96 ? -9.32 -24.156 -12.016 1 94.31 96 LYS A C 1
ATOM 783 O O . LYS A 1 96 ? -9.648 -24.219 -10.828 1 94.31 96 LYS A O 1
ATOM 788 N N . PRO A 1 97 ? -9.18 -23.031 -12.57 1 96.94 97 PRO A N 1
ATOM 789 C CA . PRO A 1 97 ? -9.305 -21.781 -11.828 1 96.94 97 PRO A CA 1
ATOM 790 C C . PRO A 1 97 ? -10.711 -21.547 -11.289 1 96.94 97 PRO A C 1
ATOM 792 O O . PRO A 1 97 ? -11.695 -21.891 -11.945 1 96.94 97 PRO A O 1
ATOM 795 N N . ASP A 1 98 ? -10.82 -21.047 -10.078 1 97.94 98 ASP A N 1
ATOM 796 C CA . ASP A 1 98 ? -12.078 -20.641 -9.453 1 97.94 98 ASP A CA 1
ATOM 797 C C . ASP A 1 98 ? -12.469 -19.219 -9.875 1 97.94 98 ASP A C 1
ATOM 799 O O . ASP A 1 98 ? -11.828 -18.25 -9.461 1 97.94 98 ASP A O 1
ATOM 803 N N . ARG A 1 99 ? -13.523 -19.078 -10.625 1 97.56 99 ARG A N 1
ATOM 804 C CA . ARG A 1 99 ? -13.945 -17.797 -11.164 1 97.56 99 ARG A CA 1
ATOM 805 C C . ARG A 1 99 ? -14.164 -16.781 -10.047 1 97.56 99 ARG A C 1
ATOM 807 O O . ARG A 1 99 ? -13.836 -15.602 -10.195 1 97.56 99 ARG A O 1
ATOM 814 N N . GLN A 1 100 ? -14.68 -17.203 -8.969 1 97.81 100 GLN A N 1
ATOM 815 C CA . GLN A 1 100 ? -14.93 -16.297 -7.855 1 97.81 100 GLN A CA 1
ATOM 816 C C . GLN A 1 100 ? -13.633 -15.695 -7.332 1 97.81 100 GLN A C 1
ATOM 818 O O . GLN A 1 100 ? -13.594 -14.523 -6.945 1 97.81 100 GLN A O 1
ATOM 823 N N . CYS A 1 101 ? -12.625 -16.453 -7.301 1 98.19 101 CYS A N 1
ATOM 824 C CA . CYS A 1 101 ? -11.328 -15.969 -6.828 1 98.19 101 CYS A CA 1
ATOM 825 C C . CYS A 1 101 ? -10.789 -14.883 -7.742 1 98.19 101 CYS A C 1
ATOM 827 O O . CYS A 1 101 ? -10.195 -13.906 -7.273 1 98.19 101 CYS A O 1
ATOM 829 N N . PHE A 1 102 ? -11.016 -15.039 -9 1 98.5 102 PHE A N 1
ATOM 830 C CA . PHE A 1 102 ? -10.531 -14.047 -9.953 1 98.5 102 PHE A CA 1
ATOM 831 C C . PHE A 1 102 ? -11.391 -12.789 -9.906 1 98.5 102 PHE A C 1
ATOM 833 O O . PHE A 1 102 ? -10.875 -11.68 -10.039 1 98.5 102 PHE A O 1
ATOM 840 N N . ASP A 1 103 ? -12.664 -12.961 -9.695 1 98.25 103 ASP A N 1
ATOM 841 C CA . ASP A 1 103 ? -13.547 -11.82 -9.5 1 98.25 103 ASP A CA 1
ATOM 842 C C . ASP A 1 103 ? -13.172 -11.047 -8.234 1 98.25 103 ASP A C 1
ATOM 844 O O . ASP A 1 103 ? -13.18 -9.812 -8.227 1 98.25 103 ASP A O 1
ATOM 848 N N . ASP A 1 104 ? -12.906 -11.766 -7.227 1 98.5 104 ASP A N 1
ATOM 849 C CA . ASP A 1 104 ? -12.477 -11.156 -5.973 1 98.5 104 ASP A CA 1
ATOM 850 C C . ASP A 1 104 ? -11.156 -10.414 -6.152 1 98.5 104 ASP A C 1
ATOM 852 O O . ASP A 1 104 ? -10.961 -9.344 -5.562 1 98.5 104 ASP A O 1
ATOM 856 N N . PHE A 1 105 ? -10.273 -10.984 -6.945 1 98.38 105 PHE A N 1
ATOM 857 C CA . PHE A 1 105 ? -9 -10.328 -7.199 1 98.38 105 PHE A CA 1
ATOM 858 C C . PHE A 1 105 ? -9.219 -8.977 -7.875 1 98.38 105 PHE A C 1
ATOM 860 O O . PHE A 1 105 ? -8.586 -7.984 -7.504 1 98.38 105 PHE A O 1
ATOM 867 N N . LEU A 1 106 ? -10.078 -8.953 -8.852 1 98.31 106 LEU A N 1
ATOM 868 C CA . LEU A 1 106 ? -10.391 -7.691 -9.508 1 98.31 106 LEU A CA 1
ATOM 869 C C . LEU A 1 106 ? -10.977 -6.691 -8.523 1 98.31 106 LEU A C 1
ATOM 871 O O . LEU A 1 106 ? -10.602 -5.512 -8.531 1 98.31 106 LEU A O 1
ATOM 875 N N . ALA A 1 107 ? -11.883 -7.168 -7.707 1 98.38 107 ALA A N 1
ATOM 876 C CA . ALA A 1 107 ? -12.453 -6.297 -6.684 1 98.38 107 ALA A CA 1
ATOM 877 C C . ALA A 1 107 ? -11.367 -5.746 -5.762 1 98.38 107 ALA A C 1
ATOM 879 O O . ALA A 1 107 ? -11.352 -4.551 -5.457 1 98.38 107 ALA A O 1
ATOM 880 N N . CYS A 1 108 ? -10.477 -6.598 -5.359 1 97.62 108 CYS A N 1
ATOM 881 C CA . CYS A 1 108 ? -9.375 -6.203 -4.48 1 97.62 108 CYS A CA 1
ATOM 882 C C . CYS A 1 108 ? -8.484 -5.172 -5.156 1 97.62 108 CYS A C 1
ATOM 884 O O . CYS A 1 108 ? -8.016 -4.23 -4.512 1 97.62 108 CYS A O 1
ATOM 886 N N . LYS A 1 109 ? -8.227 -5.363 -6.398 1 96.56 109 LYS A N 1
ATOM 887 C CA . LYS A 1 109 ? -7.441 -4.406 -7.168 1 96.56 109 LYS A CA 1
ATOM 888 C C . LYS A 1 109 ? -8.102 -3.033 -7.184 1 96.56 109 LYS A C 1
ATOM 890 O O . LYS A 1 109 ? -7.43 -2.01 -7.059 1 96.56 109 LYS A O 1
ATOM 895 N N . TYR A 1 110 ? -9.414 -3.037 -7.355 1 97.19 110 TYR A N 1
ATOM 896 C CA . TYR A 1 110 ? -10.148 -1.779 -7.395 1 97.19 110 TYR A CA 1
ATOM 897 C C . TYR A 1 110 ? -10.164 -1.113 -6.023 1 97.19 110 TYR A C 1
ATOM 899 O O . TYR A 1 110 ? -10.055 0.111 -5.922 1 97.19 110 TYR A O 1
ATOM 907 N N . ILE A 1 111 ? -10.328 -1.859 -4.945 1 96.62 111 ILE A N 1
ATOM 908 C CA . ILE A 1 111 ? -10.281 -1.326 -3.588 1 96.62 111 ILE A CA 1
ATOM 909 C C . ILE A 1 111 ? -8.898 -0.744 -3.311 1 96.62 111 ILE A C 1
ATOM 911 O O . ILE A 1 111 ? -8.781 0.357 -2.768 1 96.62 111 ILE A O 1
ATOM 915 N N . ARG A 1 112 ? -7.879 -1.521 -3.672 1 94.19 112 ARG A N 1
ATOM 916 C CA . ARG A 1 112 ? -6.508 -1.054 -3.5 1 94.19 112 ARG A CA 1
ATOM 917 C C . ARG A 1 112 ? -6.281 0.26 -4.242 1 94.19 112 ARG A C 1
ATOM 919 O O . ARG A 1 112 ? -5.621 1.165 -3.723 1 94.19 112 ARG A O 1
ATOM 926 N N . ASN A 1 113 ? -6.762 0.388 -5.488 1 92.5 113 ASN A N 1
ATOM 927 C CA . ASN A 1 113 ? -6.645 1.627 -6.25 1 92.5 113 ASN A CA 1
ATOM 928 C C . ASN A 1 113 ? -7.289 2.799 -5.516 1 92.5 113 ASN A C 1
ATOM 930 O O . ASN A 1 113 ? -6.723 3.895 -5.469 1 92.5 113 ASN A O 1
ATOM 934 N N . ALA A 1 114 ? -8.461 2.557 -5.004 1 92.94 114 ALA A N 1
ATOM 935 C CA . ALA A 1 114 ? -9.164 3.598 -4.254 1 92.94 114 ALA A CA 1
ATOM 936 C C . ALA A 1 114 ? -8.359 4.012 -3.021 1 92.94 114 ALA A C 1
ATOM 938 O O . ALA A 1 114 ? -8.266 5.199 -2.709 1 92.94 114 ALA A O 1
ATOM 939 N N . TYR A 1 115 ? -7.801 3.049 -2.338 1 92.38 115 TYR A N 1
ATOM 940 C CA . TYR A 1 115 ? -7.035 3.293 -1.12 1 92.38 115 TYR A CA 1
ATOM 941 C C . TYR A 1 115 ? -5.773 4.094 -1.42 1 92.38 115 TYR A C 1
ATOM 943 O O . TYR A 1 115 ? -5.473 5.074 -0.735 1 92.38 115 TYR A O 1
ATOM 951 N N . VAL A 1 116 ? -5.062 3.672 -2.449 1 85.56 116 VAL A N 1
ATOM 952 C CA . VAL A 1 116 ? -3.779 4.277 -2.785 1 85.56 116 VAL A CA 1
ATOM 953 C C . VAL A 1 116 ? -3.994 5.699 -3.293 1 85.56 116 VAL A C 1
ATOM 955 O O . VAL A 1 116 ? -3.172 6.586 -3.047 1 85.56 116 VAL A O 1
ATOM 958 N N . HIS A 1 117 ? -5.105 5.934 -3.918 1 86 117 HIS A N 1
ATOM 959 C CA . HIS A 1 117 ? -5.336 7.238 -4.523 1 86 117 HIS A CA 1
ATOM 960 C C . HIS A 1 117 ? -6.242 8.102 -3.646 1 86 117 HIS A C 1
ATOM 962 O O . HIS A 1 117 ? -6.453 9.281 -3.934 1 86 117 HIS A O 1
ATOM 968 N N . GLY A 1 118 ? -6.879 7.5 -2.605 1 86.31 118 GLY A N 1
ATOM 969 C CA . GLY A 1 118 ? -7.715 8.234 -1.672 1 86.31 118 GLY A CA 1
ATOM 970 C C . GLY A 1 118 ? -9.055 8.633 -2.258 1 86.31 118 GLY A C 1
ATOM 971 O O . GLY A 1 118 ? -9.648 9.641 -1.85 1 86.31 118 GLY A O 1
ATOM 972 N N . ALA A 1 119 ? -9.445 7.969 -3.305 1 88.25 119 ALA A N 1
ATOM 973 C CA . ALA A 1 119 ? -10.719 8.266 -3.953 1 88.25 119 ALA A CA 1
ATOM 974 C C . ALA A 1 119 ? -11.211 7.074 -4.77 1 88.25 119 ALA A C 1
ATOM 976 O O . ALA A 1 119 ? -10.406 6.367 -5.387 1 88.25 119 ALA A O 1
ATOM 977 N N . TRP A 1 120 ? -12.523 6.996 -4.844 1 92 120 TRP A N 1
ATOM 978 C CA . TRP A 1 120 ? -13.133 5.918 -5.617 1 92 120 TRP A CA 1
ATOM 979 C C . TRP A 1 120 ? -13.344 6.34 -7.066 1 92 120 TRP A C 1
ATOM 981 O O . TRP A 1 120 ? -13.711 7.488 -7.336 1 92 120 TRP A O 1
ATOM 991 N N . ASN A 1 121 ? -13.062 5.367 -7.957 1 92.44 121 ASN A N 1
ATOM 992 C CA . ASN A 1 121 ? -13.711 5.371 -9.266 1 92.44 121 ASN A CA 1
ATOM 993 C C . ASN A 1 121 ? -15.109 4.766 -9.203 1 92.44 121 ASN A C 1
ATOM 995 O O . ASN A 1 121 ? -15.281 3.629 -8.766 1 92.44 121 ASN A O 1
ATOM 999 N N . LEU A 1 122 ? -16.125 5.484 -9.562 1 93.06 122 LEU A N 1
ATOM 1000 C CA . LEU A 1 122 ? -17.5 5.078 -9.352 1 93.06 122 LEU A CA 1
ATOM 1001 C C . LEU A 1 122 ? -17.766 3.717 -9.984 1 93.06 122 LEU A C 1
ATOM 1003 O O . LEU A 1 122 ? -18.422 2.861 -9.375 1 93.06 122 LEU A O 1
ATOM 1007 N N . GLY A 1 123 ? -17.344 3.531 -11.211 1 94.06 123 GLY A N 1
ATOM 1008 C CA . GLY A 1 123 ? -17.516 2.234 -11.852 1 94.06 123 GLY A CA 1
ATOM 1009 C C . GLY A 1 123 ? -16.844 1.105 -11.094 1 94.06 123 GLY A C 1
ATOM 1010 O O . GLY A 1 123 ? -17.406 0.022 -10.953 1 94.06 123 GLY A O 1
ATOM 1011 N N . GLN A 1 124 ? -15.703 1.354 -10.625 1 95.81 124 GLN A N 1
ATOM 1012 C CA . GLN A 1 124 ? -14.969 0.362 -9.844 1 95.81 124 GLN A CA 1
ATOM 1013 C C . GLN A 1 124 ? -15.656 0.085 -8.516 1 95.81 124 GLN A C 1
ATOM 1015 O O . GLN A 1 124 ? -15.711 -1.061 -8.062 1 95.81 124 GLN A O 1
ATOM 1020 N N . ARG A 1 125 ? -16.156 1.134 -7.934 1 96.31 125 ARG A N 1
ATOM 1021 C CA . ARG A 1 125 ? -16.875 0.997 -6.672 1 96.31 125 ARG A CA 1
ATOM 1022 C C . ARG A 1 125 ? -18.109 0.107 -6.828 1 96.31 125 ARG A C 1
ATOM 1024 O O . ARG A 1 125 ? -18.375 -0.742 -5.977 1 96.31 125 ARG A O 1
ATOM 1031 N N . ASP A 1 126 ? -18.859 0.33 -7.895 1 97.06 126 ASP A N 1
ATOM 1032 C CA . ASP A 1 126 ? -20.031 -0.477 -8.18 1 97.06 126 ASP A CA 1
ATOM 1033 C C . ASP A 1 126 ? -19.672 -1.947 -8.367 1 97.06 126 ASP A C 1
ATOM 1035 O O . ASP A 1 126 ? -20.391 -2.834 -7.898 1 97.06 126 ASP A O 1
ATOM 1039 N N . TYR A 1 127 ? -18.594 -2.178 -9.094 1 97.31 127 TYR A N 1
ATOM 1040 C CA . TYR A 1 127 ? -18.125 -3.549 -9.281 1 97.31 127 TYR A CA 1
ATOM 1041 C C . TYR A 1 127 ? -17.812 -4.203 -7.938 1 97.31 127 TYR A C 1
ATOM 1043 O O . TYR A 1 127 ? -18.219 -5.344 -7.691 1 97.31 127 TYR A O 1
ATOM 1051 N N . VAL A 1 128 ? -17.109 -3.535 -7.066 1 97.94 128 VAL A N 1
ATOM 1052 C CA . VAL A 1 128 ? -16.719 -4.031 -5.75 1 97.94 128 VAL A CA 1
ATOM 1053 C C . VAL A 1 128 ? -17.969 -4.418 -4.953 1 97.94 128 VAL A C 1
ATOM 1055 O O . VAL A 1 128 ? -18.031 -5.504 -4.375 1 97.94 128 VAL A O 1
ATOM 1058 N N . GLU A 1 129 ? -18.938 -3.596 -4.961 1 97.25 129 GLU A N 1
ATOM 1059 C CA . GLU A 1 129 ? -20.188 -3.85 -4.254 1 97.25 129 GLU A CA 1
ATOM 1060 C C . GLU A 1 129 ? -20.922 -5.055 -4.844 1 97.25 129 GLU A C 1
ATOM 1062 O O . GLU A 1 129 ? -21.484 -5.863 -4.105 1 97.25 129 GLU A O 1
ATOM 1067 N N . SER A 1 130 ? -20.906 -5.121 -6.098 1 97.75 130 SER A N 1
ATOM 1068 C CA . SER A 1 130 ? -21.609 -6.203 -6.773 1 97.75 130 SER A CA 1
ATOM 1069 C C . SER A 1 130 ? -20.984 -7.559 -6.445 1 97.75 130 SER A C 1
ATOM 1071 O O . SER A 1 130 ? -21.625 -8.594 -6.578 1 97.75 130 SER A O 1
ATOM 1073 N N . LYS A 1 131 ? -19.703 -7.562 -6.039 1 97.69 131 LYS A N 1
ATOM 1074 C CA . LYS A 1 131 ? -19.016 -8.805 -5.695 1 97.69 131 LYS A CA 1
ATOM 1075 C C . LYS A 1 131 ? -19.125 -9.094 -4.199 1 97.69 131 LYS A C 1
ATOM 1077 O O . LYS A 1 131 ? -18.516 -10.039 -3.703 1 97.69 131 LYS A O 1
ATOM 1082 N N . GLY A 1 132 ? -19.828 -8.234 -3.494 1 97.19 132 GLY A N 1
ATOM 1083 C CA . GLY A 1 132 ? -20.109 -8.508 -2.094 1 97.19 132 GLY A CA 1
ATOM 1084 C C . GLY A 1 132 ? -19.062 -7.941 -1.157 1 97.19 132 GLY A C 1
ATOM 1085 O O . GLY A 1 132 ? -19.016 -8.297 0.023 1 97.19 132 GLY A O 1
ATOM 1086 N N . PHE A 1 133 ? -18.141 -7.145 -1.617 1 97.75 133 PHE A N 1
ATOM 1087 C CA . PHE A 1 133 ? -17.219 -6.402 -0.767 1 97.75 133 PHE A CA 1
ATOM 1088 C C . PHE A 1 133 ? -17.812 -5.059 -0.365 1 97.75 133 PHE A C 1
ATOM 1090 O O . PHE A 1 133 ? -18.688 -4.527 -1.054 1 97.75 133 PHE A O 1
ATOM 1097 N N . PRO A 1 134 ? -17.344 -4.539 0.766 1 95.31 134 PRO A N 1
ATOM 1098 C CA . PRO A 1 134 ? -17.812 -3.199 1.138 1 95.31 134 PRO A CA 1
ATOM 1099 C C . PRO A 1 134 ? -17.328 -2.117 0.176 1 95.31 134 PRO A C 1
ATOM 1101 O O . PRO A 1 134 ? -16.188 -2.168 -0.291 1 95.31 134 PRO A O 1
ATOM 1104 N N . SER A 1 135 ? -18.188 -1.183 -0.099 1 90.25 135 SER A N 1
ATOM 1105 C CA . SER A 1 135 ? -17.812 -0.042 -0.93 1 90.25 135 SER A CA 1
ATOM 1106 C C . SER A 1 135 ? -17.297 1.118 -0.081 1 90.25 135 SER A C 1
ATOM 1108 O O . SER A 1 135 ? -17.484 2.283 -0.435 1 90.25 135 SER A O 1
ATOM 1110 N N . THR A 1 136 ? -16.922 0.818 1.129 1 92.5 136 THR A N 1
ATOM 1111 C CA . THR A 1 136 ? -16.219 1.72 2.041 1 92.5 136 THR A CA 1
ATOM 1112 C C . THR A 1 136 ? -14.922 1.091 2.539 1 92.5 136 THR A C 1
ATOM 1114 O O . THR A 1 136 ? -14.797 -0.134 2.564 1 92.5 136 THR A O 1
ATOM 1117 N N . MET A 1 137 ? -14.047 1.922 2.9 1 92.81 137 MET A N 1
ATOM 1118 C CA . MET A 1 137 ? -12.734 1.452 3.332 1 92.81 137 MET A CA 1
ATOM 1119 C C . MET A 1 137 ? -12.781 0.961 4.773 1 92.81 137 MET A C 1
ATOM 1121 O O . MET A 1 137 ? -11.781 0.458 5.293 1 92.81 137 MET A O 1
ATOM 1125 N N . MET A 1 138 ? -13.891 1.025 5.453 1 92 138 MET A N 1
ATOM 1126 C CA . MET A 1 138 ? -13.977 0.759 6.883 1 92 138 MET A CA 1
ATOM 1127 C C . MET A 1 138 ? -14.938 -0.389 7.168 1 92 138 MET A C 1
ATOM 1129 O O . MET A 1 138 ? -15.195 -0.715 8.328 1 92 138 MET A O 1
ATOM 1133 N N . GLY A 1 139 ? -15.484 -1.001 6.219 1 92.38 139 GLY A N 1
ATOM 1134 C CA . GLY A 1 139 ? -16.578 -1.939 6.43 1 92.38 139 GLY A CA 1
ATOM 1135 C C . GLY A 1 139 ? -16.172 -3.383 6.184 1 92.38 139 GLY A C 1
ATOM 1136 O O . GLY A 1 139 ? -17.031 -4.234 5.93 1 92.38 139 GLY A O 1
ATOM 1137 N N . PHE A 1 140 ? -14.922 -3.738 6.25 1 95.56 140 PHE A N 1
ATOM 1138 C CA . PHE A 1 140 ? -14.492 -5.105 5.988 1 95.56 140 PHE A CA 1
ATOM 1139 C C . PHE A 1 140 ? -14.727 -5.992 7.207 1 95.56 140 PHE A C 1
ATOM 1141 O O . PHE A 1 140 ? -14.633 -5.527 8.344 1 95.56 140 PHE A O 1
ATOM 1148 N N . THR A 1 141 ? -15.031 -7.246 6.977 1 94.94 141 THR A N 1
ATOM 1149 C CA . THR A 1 141 ? -15.305 -8.25 8 1 94.94 141 THR A CA 1
ATOM 1150 C C . THR A 1 141 ? -14.297 -9.391 7.926 1 94.94 141 THR A C 1
ATOM 1152 O O . THR A 1 141 ? -13.508 -9.469 6.98 1 94.94 141 THR A O 1
ATOM 1155 N N . PRO A 1 142 ? -14.273 -10.289 8.945 1 92.94 142 PRO A N 1
ATOM 1156 C CA . PRO A 1 142 ? -13.406 -11.461 8.883 1 92.94 142 PRO A CA 1
ATOM 1157 C C . PRO A 1 142 ? -13.648 -12.312 7.633 1 92.94 142 PRO A C 1
ATOM 1159 O O . PRO A 1 142 ? -12.711 -12.891 7.082 1 92.94 142 PRO A O 1
ATOM 1162 N N . GLU A 1 143 ? -14.859 -12.336 7.215 1 96.25 143 GLU A N 1
ATOM 1163 C CA . GLU A 1 143 ? -15.195 -13.102 6.016 1 96.25 143 GLU A CA 1
ATOM 1164 C C . GLU A 1 143 ? -14.531 -12.508 4.777 1 96.25 143 GLU A C 1
ATOM 1166 O O . GLU A 1 143 ? -14.055 -13.234 3.912 1 96.25 143 GLU A O 1
ATOM 1171 N N . HIS A 1 144 ? -14.547 -11.211 4.668 1 97.44 144 HIS A N 1
ATOM 1172 C CA . HIS A 1 144 ? -13.867 -10.547 3.564 1 97.44 144 HIS A CA 1
ATOM 1173 C C . HIS A 1 144 ? -12.375 -10.852 3.574 1 97.44 144 HIS A C 1
ATOM 1175 O O . HIS A 1 144 ? -11.773 -11.086 2.521 1 97.44 144 HIS A O 1
ATOM 1181 N N . TYR A 1 145 ? -11.828 -10.797 4.762 1 96.06 145 TYR A N 1
ATOM 1182 C CA . TYR A 1 145 ? -10.398 -11.078 4.922 1 96.06 145 TYR A CA 1
ATOM 1183 C C . TYR A 1 145 ? -10.062 -12.477 4.43 1 96.06 145 TYR A C 1
ATOM 1185 O O . TYR A 1 145 ? -9.062 -12.672 3.727 1 96.06 145 TYR A O 1
ATOM 1193 N N . GLU A 1 146 ? -10.875 -13.461 4.77 1 95.88 146 GLU A N 1
ATOM 1194 C CA . GLU A 1 146 ? -10.695 -14.836 4.309 1 95.88 146 GLU A CA 1
ATOM 1195 C C . GLU A 1 146 ? -10.797 -14.922 2.789 1 95.88 146 GLU A C 1
ATOM 1197 O O . GLU A 1 146 ? -10.039 -15.664 2.152 1 95.88 146 GLU A O 1
ATOM 1202 N N . ARG A 1 147 ? -11.688 -14.195 2.256 1 97.62 147 ARG A N 1
ATOM 1203 C CA . ARG A 1 147 ? -11.852 -14.18 0.806 1 97.62 147 ARG A CA 1
ATOM 1204 C C . ARG A 1 147 ? -10.625 -13.594 0.117 1 97.62 147 ARG A C 1
ATOM 1206 O O . ARG A 1 147 ? -10.188 -14.102 -0.921 1 97.62 147 ARG A O 1
ATOM 1213 N N . VAL A 1 148 ? -10.109 -12.516 0.668 1 97.44 148 VAL A N 1
ATOM 1214 C CA . VAL A 1 148 ? -8.922 -11.867 0.12 1 97.44 148 VAL A CA 1
ATOM 1215 C C . VAL A 1 148 ? -7.75 -12.844 0.122 1 97.44 148 VAL A C 1
ATOM 1217 O O . VAL A 1 148 ? -7.074 -13.016 -0.895 1 97.44 148 VAL A O 1
ATOM 1220 N N . LYS A 1 149 ? -7.559 -13.531 1.183 1 95.19 149 LYS A N 1
ATOM 1221 C CA . LYS A 1 149 ? -6.457 -14.484 1.296 1 95.19 149 LYS A CA 1
ATOM 1222 C C . LYS A 1 149 ? -6.664 -15.68 0.367 1 95.19 149 LYS A C 1
ATOM 1224 O O . LYS A 1 149 ? -5.719 -16.141 -0.273 1 95.19 149 LYS A O 1
ATOM 1229 N N . LYS A 1 150 ? -7.875 -16.125 0.359 1 96.69 150 LYS A N 1
ATOM 1230 C CA . LYS A 1 150 ? -8.195 -17.266 -0.488 1 96.69 150 LYS A CA 1
ATOM 1231 C C . LYS A 1 150 ? -7.863 -16.984 -1.95 1 96.69 150 LYS A C 1
ATOM 1233 O O . LYS A 1 150 ? -7.266 -17.812 -2.635 1 96.69 150 LYS A O 1
ATOM 1238 N N . CYS A 1 151 ? -8.297 -15.859 -2.406 1 96.69 151 CYS A N 1
ATOM 1239 C CA . CYS A 1 151 ? -8.047 -15.562 -3.811 1 96.69 151 CYS A CA 1
ATOM 1240 C C . CYS A 1 151 ? -6.555 -15.359 -4.066 1 96.69 151 CYS A C 1
ATOM 1242 O O . CYS A 1 151 ? -6.035 -15.781 -5.102 1 96.69 151 CYS A O 1
ATOM 1244 N N . TYR A 1 152 ? -5.828 -14.75 -3.146 1 96.44 152 TYR A N 1
ATOM 1245 C CA . TYR A 1 152 ? -4.387 -14.594 -3.283 1 96.44 152 TYR A CA 1
ATOM 1246 C C . TYR A 1 152 ? -3.695 -15.938 -3.438 1 96.44 152 TYR A C 1
ATOM 1248 O O . TYR A 1 152 ? -2.955 -16.156 -4.398 1 96.44 152 TYR A O 1
ATOM 1256 N N . TYR A 1 153 ? -3.996 -16.859 -2.533 1 94.56 153 TYR A N 1
ATOM 1257 C CA . TYR A 1 153 ? -3.322 -18.141 -2.527 1 94.56 153 TYR A CA 1
ATOM 1258 C C . TYR A 1 153 ? -3.74 -18.984 -3.73 1 94.56 153 TYR A C 1
ATOM 1260 O O . TYR A 1 153 ? -2.93 -19.734 -4.289 1 94.56 153 TYR A O 1
ATOM 1268 N N . HIS A 1 154 ? -5.004 -18.859 -4.078 1 97 154 HIS A N 1
ATOM 1269 C CA . HIS A 1 154 ? -5.477 -19.578 -5.25 1 97 154 HIS A CA 1
ATOM 1270 C C . HIS A 1 154 ? -4.703 -19.188 -6.5 1 97 154 HIS A C 1
ATOM 1272 O O . HIS A 1 154 ? -4.23 -20.047 -7.246 1 97 154 HIS A O 1
ATOM 1278 N N . ILE A 1 155 ? -4.559 -17.891 -6.727 1 96.38 155 ILE A N 1
ATOM 1279 C CA . ILE A 1 155 ? -3.9 -17.375 -7.926 1 96.38 155 ILE A CA 1
ATOM 1280 C C . ILE A 1 155 ? -2.398 -17.656 -7.844 1 96.38 155 ILE A C 1
ATOM 1282 O O . ILE A 1 155 ? -1.789 -18.094 -8.82 1 96.38 155 ILE A O 1
ATOM 1286 N N . MET A 1 156 ? -1.831 -17.453 -6.684 1 94.62 156 MET A N 1
ATOM 1287 C CA . MET A 1 156 ? -0.403 -17.703 -6.504 1 94.62 156 MET A CA 1
ATOM 1288 C C . MET A 1 156 ? -0.069 -19.172 -6.734 1 94.62 156 MET A C 1
ATOM 1290 O O . MET A 1 156 ? 0.939 -19.484 -7.363 1 94.62 156 MET A O 1
ATOM 1294 N N . ASN A 1 157 ? -0.901 -20.031 -6.172 1 93.06 157 ASN A N 1
ATOM 1295 C CA . ASN A 1 157 ? -0.711 -21.469 -6.391 1 93.06 157 ASN A CA 1
ATOM 1296 C C . ASN A 1 157 ? -0.819 -21.828 -7.867 1 93.06 157 ASN A C 1
ATOM 1298 O O . ASN A 1 157 ? -0.058 -22.656 -8.367 1 93.06 157 ASN A O 1
ATOM 1302 N N . GLY A 1 158 ? -1.81 -21.203 -8.492 1 93.62 158 GLY A N 1
ATOM 1303 C CA . GLY A 1 158 ? -1.932 -21.422 -9.922 1 93.62 158 GLY A CA 1
ATOM 1304 C C . GLY A 1 158 ? -0.694 -21 -10.695 1 93.62 158 GLY A C 1
ATOM 1305 O O . GLY A 1 158 ? -0.24 -21.719 -11.586 1 93.62 158 GLY A O 1
ATOM 1306 N N . LEU A 1 159 ? -0.158 -19.875 -10.398 1 93.12 159 LEU A N 1
ATOM 1307 C CA . LEU A 1 159 ? 1.058 -19.406 -11.047 1 93.12 159 LEU A CA 1
ATOM 1308 C C . LEU A 1 159 ? 2.23 -20.328 -10.766 1 93.12 159 LEU A C 1
ATOM 1310 O O . LEU A 1 159 ? 3.014 -20.641 -11.664 1 93.12 159 LEU A O 1
ATOM 1314 N N . GLY A 1 160 ? 2.33 -20.766 -9.531 1 88.88 160 GLY A N 1
ATOM 1315 C CA . GLY A 1 160 ? 3.371 -21.703 -9.172 1 88.88 160 GLY A CA 1
ATOM 1316 C C . GLY A 1 160 ? 3.275 -23.016 -9.93 1 88.88 160 GLY A C 1
ATOM 1317 O O . GLY A 1 160 ? 4.285 -23.547 -10.398 1 88.88 160 GLY A O 1
ATOM 1318 N N . MET A 1 161 ? 2.074 -23.5 -9.992 1 89.69 161 MET A N 1
ATOM 1319 C CA . MET A 1 161 ? 1.843 -24.75 -10.719 1 89.69 161 MET A CA 1
ATOM 1320 C C . MET A 1 161 ? 2.16 -24.578 -12.203 1 89.69 161 MET A C 1
ATOM 1322 O O . MET A 1 161 ? 2.766 -25.469 -12.82 1 89.69 161 MET A O 1
ATOM 1326 N N . ALA A 1 162 ? 1.721 -23.516 -12.742 1 88.75 162 ALA A N 1
ATOM 1327 C CA . ALA A 1 162 ? 2.02 -23.234 -14.141 1 88.75 162 ALA A CA 1
ATOM 1328 C C . ALA A 1 162 ? 3.525 -23.219 -14.391 1 88.75 162 ALA A C 1
ATOM 1330 O O . ALA A 1 162 ? 4 -23.781 -15.383 1 88.75 162 ALA A O 1
ATOM 1331 N N . ARG A 1 163 ? 4.246 -22.625 -13.578 1 85.25 163 ARG A N 1
ATOM 1332 C CA . ARG A 1 163 ? 5.699 -22.562 -13.695 1 85.25 163 ARG A CA 1
ATOM 1333 C C . ARG A 1 163 ? 6.316 -23.953 -13.578 1 85.25 163 ARG A C 1
ATOM 1335 O O . ARG A 1 163 ? 7.234 -24.297 -14.328 1 85.25 163 ARG A O 1
ATOM 1342 N N . ALA A 1 164 ? 5.832 -24.688 -12.617 1 81.94 164 ALA A N 1
ATOM 1343 C CA . ALA A 1 164 ? 6.332 -26.031 -12.406 1 81.94 164 ALA A CA 1
ATOM 1344 C C . ALA A 1 164 ? 6.094 -26.906 -13.641 1 81.94 164 ALA A C 1
ATOM 1346 O O . ALA A 1 164 ? 6.969 -27.672 -14.039 1 81.94 164 ALA A O 1
ATOM 1347 N N . MET A 1 165 ? 4.922 -26.812 -14.148 1 83.31 165 MET A N 1
ATOM 1348 C CA . MET A 1 165 ? 4.582 -27.562 -15.352 1 83.31 165 MET A CA 1
ATOM 1349 C C . MET A 1 165 ? 5.523 -27.203 -16.5 1 83.31 165 MET A C 1
ATOM 1351 O O . MET A 1 165 ? 5.969 -28.094 -17.234 1 83.31 165 MET A O 1
ATOM 1355 N N . ASN A 1 166 ? 5.824 -25.953 -16.594 1 80.94 166 ASN A N 1
ATOM 1356 C CA . ASN A 1 166 ? 6.723 -25.5 -17.656 1 80.94 166 ASN A CA 1
ATOM 1357 C C . ASN A 1 166 ? 8.141 -26.031 -17.438 1 80.94 166 ASN A C 1
ATOM 1359 O O . ASN A 1 166 ? 8.828 -26.375 -18.406 1 80.94 166 ASN A O 1
ATOM 1363 N N . THR A 1 167 ? 8.617 -25.984 -16.266 1 76.44 167 THR A N 1
ATOM 1364 C CA . THR A 1 167 ? 9.953 -26.484 -15.945 1 76.44 167 THR A CA 1
ATOM 1365 C C . THR A 1 167 ? 10.062 -27.969 -16.266 1 76.44 167 THR A C 1
ATOM 1367 O O . THR A 1 167 ? 11.086 -28.438 -16.781 1 76.44 167 THR A O 1
ATOM 1370 N N . ILE A 1 168 ? 9.008 -28.688 -15.977 1 73 168 ILE A N 1
ATOM 1371 C CA . ILE A 1 168 ? 8.977 -30.125 -16.25 1 73 168 ILE A CA 1
ATOM 1372 C C . ILE A 1 168 ? 8.992 -30.375 -17.75 1 73 168 ILE A C 1
ATOM 1374 O O . ILE A 1 168 ? 9.711 -31.25 -18.234 1 73 168 ILE A O 1
ATOM 1378 N N . MET A 1 169 ? 8.258 -29.609 -18.453 1 74.75 169 MET A N 1
ATOM 1379 C CA . MET A 1 169 ? 8.18 -29.75 -19.906 1 74.75 169 MET A CA 1
ATOM 1380 C C . MET A 1 169 ? 9.516 -29.406 -20.562 1 74.75 169 MET A C 1
ATOM 1382 O O . MET A 1 169 ? 9.938 -30.078 -21.516 1 74.75 169 MET A O 1
ATOM 1386 N N . GLU A 1 170 ? 10.188 -28.359 -20.094 1 74.69 170 GLU A N 1
ATOM 1387 C CA . GLU A 1 170 ? 11.484 -27.969 -20.625 1 74.69 170 GLU A CA 1
ATOM 1388 C C . GLU A 1 170 ? 12.539 -29.031 -20.328 1 74.69 170 GLU A C 1
ATOM 1390 O O . GLU A 1 170 ? 13.406 -29.297 -21.172 1 74.69 170 GLU A O 1
ATOM 1395 N N . SER A 1 171 ? 12.484 -29.516 -19.156 1 72.44 171 SER A N 1
ATOM 1396 C CA . SER A 1 171 ? 13.438 -30.562 -18.781 1 72.44 171 SER A CA 1
ATOM 1397 C C . SER A 1 171 ? 13.242 -31.812 -19.641 1 72.44 171 SER A C 1
ATOM 1399 O O . SER A 1 171 ? 14.211 -32.469 -20.016 1 72.44 171 SER A O 1
ATOM 1401 N N . ARG A 1 172 ? 12.078 -32.094 -19.969 1 71.88 172 ARG A N 1
ATOM 1402 C CA . ARG A 1 172 ? 11.781 -33.25 -20.797 1 71.88 172 ARG A CA 1
ATOM 1403 C C . ARG A 1 172 ? 12.18 -33.031 -22.25 1 71.88 172 ARG A C 1
ATOM 1405 O O . ARG A 1 172 ? 12.641 -33.938 -22.938 1 71.88 172 ARG A O 1
ATOM 1412 N N . SER A 1 173 ? 11.891 -31.781 -22.719 1 67.94 173 SER A N 1
ATOM 1413 C CA . SER A 1 173 ? 12.281 -31.453 -24.094 1 67.94 173 SER A CA 1
ATOM 1414 C C . SER A 1 173 ? 13.789 -31.344 -24.219 1 67.94 173 SER A C 1
ATOM 1416 O O . SER A 1 173 ? 14.344 -31.609 -25.297 1 67.94 173 SER A O 1
ATOM 1418 N N . GLY A 1 174 ? 14.492 -30.797 -23.312 1 60.34 174 GLY A N 1
ATOM 1419 C CA . GLY A 1 174 ? 15.953 -30.781 -23.328 1 60.34 174 GLY A CA 1
ATOM 1420 C C . GLY A 1 174 ? 16.562 -32.156 -23.219 1 60.34 174 GLY A C 1
ATOM 1421 O O . GLY A 1 174 ? 17.703 -32.375 -23.609 1 60.34 174 GLY A O 1
ATOM 1422 N N . LEU A 1 175 ? 16.016 -33.062 -22.516 1 54.22 175 LEU A N 1
ATOM 1423 C CA . LEU A 1 175 ? 16.484 -34.469 -22.5 1 54.22 175 LEU A CA 1
ATOM 1424 C C . LEU A 1 175 ? 16.172 -35.156 -23.812 1 54.22 175 LEU A C 1
ATOM 1426 O O . LEU A 1 175 ? 16.828 -36.125 -24.172 1 54.22 175 LEU A O 1
ATOM 1430 N N . ALA A 1 176 ? 15.188 -34.906 -24.625 1 50.19 176 ALA A N 1
ATOM 1431 C CA . ALA A 1 176 ? 14.906 -35.531 -25.906 1 50.19 176 ALA A CA 1
ATOM 1432 C C . ALA A 1 176 ? 15.789 -34.969 -27 1 50.19 176 ALA A C 1
ATOM 1434 O O . ALA A 1 176 ? 15.797 -35.469 -28.125 1 50.19 176 ALA A O 1
ATOM 1435 N N . GLY A 1 177 ? 16.438 -33.875 -26.922 1 41.22 177 GLY A N 1
ATOM 1436 C CA . GLY A 1 177 ? 17.438 -33.562 -27.922 1 41.22 177 GLY A CA 1
ATOM 1437 C C . GLY A 1 177 ? 18.828 -34 -27.562 1 41.22 177 GLY A C 1
ATOM 1438 O O . GLY A 1 177 ? 19.094 -34.344 -26.406 1 41.22 177 GLY A O 1
ATOM 1439 N N . MET B 1 1 ? -19.375 14.055 8.594 1 43.56 1 MET B N 1
ATOM 1440 C CA . MET B 1 1 ? -18.875 12.68 8.586 1 43.56 1 MET B CA 1
ATOM 1441 C C . MET B 1 1 ? -17.453 12.617 8.055 1 43.56 1 MET B C 1
ATOM 1443 O O . MET B 1 1 ? -17.125 13.289 7.07 1 43.56 1 MET B O 1
ATOM 1447 N N . VAL B 1 2 ? -16.547 12.062 8.844 1 58.12 2 VAL B N 1
ATOM 1448 C CA . VAL B 1 2 ? -15.148 12.062 8.453 1 58.12 2 VAL B CA 1
ATOM 1449 C C . VAL B 1 2 ? -14.961 11.188 7.211 1 58.12 2 VAL B C 1
ATOM 1451 O O . VAL B 1 2 ? -15.617 10.156 7.07 1 58.12 2 VAL B O 1
ATOM 1454 N N . ASP B 1 3 ? -14.227 11.656 6.367 1 82.81 3 ASP B N 1
ATOM 1455 C CA . ASP B 1 3 ? -13.914 10.969 5.113 1 82.81 3 ASP B CA 1
ATOM 1456 C C . ASP B 1 3 ? -13.352 9.578 5.375 1 82.81 3 ASP B C 1
ATOM 1458 O O . ASP B 1 3 ? -12.516 9.398 6.258 1 82.81 3 ASP B O 1
ATOM 1462 N N . GLU B 1 4 ? -13.992 8.578 4.863 1 87.5 4 GLU B N 1
ATOM 1463 C CA . GLU B 1 4 ? -13.648 7.184 5.094 1 87.5 4 GLU B CA 1
ATOM 1464 C C . GLU B 1 4 ? -12.148 6.949 4.91 1 87.5 4 GLU B C 1
ATOM 1466 O O . GLU B 1 4 ? -11.562 6.09 5.574 1 87.5 4 GLU B O 1
ATOM 1471 N N . PHE B 1 5 ? -11.523 7.648 4.039 1 87.56 5 PHE B N 1
ATOM 1472 C CA . PHE B 1 5 ? -10.102 7.465 3.777 1 87.56 5 PHE B CA 1
ATOM 1473 C C . PHE B 1 5 ? -9.266 8.031 4.918 1 87.56 5 PHE B C 1
ATOM 1475 O O . PHE B 1 5 ? -8.234 7.465 5.277 1 87.56 5 PHE B O 1
ATOM 1482 N N . VAL B 1 6 ? -9.742 9.133 5.484 1 84 6 VAL B N 1
ATOM 1483 C CA . VAL B 1 6 ? -9.047 9.695 6.641 1 84 6 VAL B CA 1
ATOM 1484 C C . VAL B 1 6 ? -9.07 8.688 7.793 1 84 6 VAL B C 1
ATOM 1486 O O . VAL B 1 6 ? -8.039 8.438 8.422 1 84 6 VAL B O 1
ATOM 1489 N N . ASP B 1 7 ? -10.188 8.148 8 1 84.81 7 ASP B N 1
ATOM 1490 C CA . ASP B 1 7 ? -10.32 7.137 9.039 1 84.81 7 ASP B CA 1
ATOM 1491 C C . ASP B 1 7 ? -9.461 5.91 8.734 1 84.81 7 ASP B C 1
ATOM 1493 O O . ASP B 1 7 ? -8.836 5.348 9.633 1 84.81 7 ASP B O 1
ATOM 1497 N N . ALA B 1 8 ? -9.469 5.5 7.535 1 88.62 8 ALA B N 1
ATOM 1498 C CA . ALA B 1 8 ? -8.711 4.324 7.117 1 88.62 8 ALA B CA 1
ATOM 1499 C C . ALA B 1 8 ? -7.215 4.516 7.363 1 88.62 8 ALA B C 1
ATOM 1501 O O . ALA B 1 8 ? -6.566 3.662 7.973 1 88.62 8 ALA B O 1
ATOM 1502 N N . TYR B 1 9 ? -6.711 5.605 6.934 1 87.5 9 TYR B N 1
ATOM 1503 C CA . TYR B 1 9 ? -5.277 5.852 7.074 1 87.5 9 TYR B CA 1
ATOM 1504 C C . TYR B 1 9 ? -4.895 6.02 8.539 1 87.5 9 TYR B C 1
ATOM 1506 O O . TYR B 1 9 ? -3.822 5.582 8.961 1 87.5 9 TYR B O 1
ATOM 1514 N N . SER B 1 10 ? -5.777 6.711 9.258 1 84.69 10 SER B N 1
ATOM 1515 C CA . SER B 1 10 ? -5.547 6.859 10.695 1 84.69 10 SER B CA 1
ATOM 1516 C C . SER B 1 10 ? -5.5 5.5 11.391 1 84.69 10 SER B C 1
ATOM 1518 O O . SER B 1 10 ? -4.602 5.238 12.195 1 84.69 10 SER B O 1
ATOM 1520 N N . ASP B 1 11 ? -6.391 4.676 11.078 1 83.38 11 ASP B N 1
ATOM 1521 C CA . ASP B 1 11 ? -6.418 3.328 11.641 1 83.38 11 ASP B CA 1
ATOM 1522 C C . ASP B 1 11 ? -5.16 2.553 11.266 1 83.38 11 ASP B C 1
ATOM 1524 O O . ASP B 1 11 ? -4.57 1.868 12.109 1 83.38 11 ASP B O 1
ATOM 1528 N N . ASP B 1 12 ? -4.844 2.613 10.023 1 87.69 12 ASP B N 1
ATOM 1529 C CA . ASP B 1 12 ? -3.676 1.866 9.57 1 87.69 12 ASP B CA 1
ATOM 1530 C C . ASP B 1 12 ? -2.404 2.355 10.258 1 87.69 12 ASP B C 1
ATOM 1532 O O . ASP B 1 12 ? -1.508 1.562 10.555 1 87.69 12 ASP B O 1
ATOM 1536 N N . GLN B 1 13 ? -2.33 3.656 10.484 1 84.56 13 GLN B N 1
ATOM 1537 C CA . GLN B 1 13 ? -1.191 4.203 11.211 1 84.56 13 GLN B CA 1
ATOM 1538 C C . GLN B 1 13 ? -1.102 3.609 12.617 1 84.56 13 GLN B C 1
ATOM 1540 O O . GLN B 1 13 ? -0.03 3.178 13.047 1 84.56 13 GLN B O 1
ATOM 1545 N N . ILE B 1 14 ? -2.176 3.604 13.305 1 82.38 14 ILE B N 1
ATOM 1546 C CA . ILE B 1 14 ? -2.234 3.066 14.656 1 82.38 14 ILE B CA 1
ATOM 1547 C C . ILE B 1 14 ? -1.855 1.587 14.641 1 82.38 14 ILE B C 1
ATOM 1549 O O . ILE B 1 14 ? -1.067 1.133 15.477 1 82.38 14 ILE B O 1
ATOM 1553 N N . TYR B 1 15 ? -2.277 0.882 13.688 1 81.56 15 TYR B N 1
ATOM 1554 C CA . TYR B 1 15 ? -2.014 -0.549 13.594 1 81.56 15 TYR B CA 1
ATOM 1555 C C . TYR B 1 15 ? -0.544 -0.812 13.281 1 81.56 15 TYR B C 1
ATOM 1557 O O . TYR B 1 15 ? 0.045 -1.764 13.805 1 81.56 15 TYR B O 1
ATOM 1565 N N . LEU B 1 16 ? -0.037 -0.038 12.398 1 85.25 16 LEU B N 1
ATOM 1566 C CA . LEU B 1 16 ? 1.369 -0.213 12.047 1 85.25 16 LEU B CA 1
ATOM 1567 C C . LEU B 1 16 ? 2.266 0.054 13.258 1 85.25 16 LEU B C 1
ATOM 1569 O O . LEU B 1 16 ? 3.264 -0.641 13.461 1 85.25 16 LEU B O 1
ATOM 1573 N N . GLU B 1 17 ? 1.884 0.98 14.086 1 83.5 17 GLU B N 1
ATOM 1574 C CA . GLU B 1 17 ? 2.619 1.234 15.32 1 83.5 17 GLU B CA 1
ATOM 1575 C C . GLU B 1 17 ? 2.457 0.08 16.297 1 83.5 17 GLU B C 1
ATOM 1577 O O . GLU B 1 17 ? 3.414 -0.304 16.984 1 83.5 17 GLU B O 1
ATOM 1582 N N . LEU B 1 18 ? 1.306 -0.405 16.359 1 79.94 18 LEU B N 1
ATOM 1583 C CA . LEU B 1 18 ? 1.033 -1.551 17.219 1 79.94 18 LEU B CA 1
ATOM 1584 C C . LEU B 1 18 ? 1.837 -2.768 16.781 1 79.94 18 LEU B C 1
ATOM 1586 O O . LEU B 1 18 ? 2.393 -3.488 17.609 1 79.94 18 LEU B O 1
ATOM 1590 N N . ILE B 1 19 ? 1.855 -3.037 15.484 1 79.19 19 ILE B N 1
ATOM 1591 C CA . ILE B 1 19 ? 2.578 -4.168 14.906 1 79.19 19 ILE B CA 1
ATOM 1592 C C . ILE B 1 19 ? 4.055 -4.078 15.281 1 79.19 19 ILE B C 1
ATOM 1594 O O . ILE B 1 19 ? 4.672 -5.078 15.656 1 79.19 19 ILE B O 1
ATOM 1598 N N . GLU B 1 20 ? 4.566 -2.906 15.047 1 83.12 20 GLU B N 1
ATOM 1599 C CA . GLU B 1 20 ? 5.969 -2.713 15.406 1 83.12 20 GLU B CA 1
ATOM 1600 C C . GLU B 1 20 ? 6.219 -3.09 16.859 1 83.12 20 GLU B C 1
ATOM 1602 O O . GLU B 1 20 ? 7.191 -3.787 17.172 1 83.12 20 GLU B O 1
ATOM 1607 N N . LYS B 1 21 ? 5.371 -2.67 17.719 1 83.19 21 LYS B N 1
ATOM 1608 C CA . LYS B 1 21 ? 5.508 -2.949 19.156 1 83.19 21 LYS B CA 1
ATOM 1609 C C . LYS B 1 21 ? 5.355 -4.441 19.438 1 83.19 21 LYS B C 1
ATOM 1611 O O . LYS B 1 21 ? 6.176 -5.027 20.141 1 83.19 21 LYS B O 1
ATOM 1616 N N . LEU B 1 22 ? 4.344 -5.074 18.906 1 79.88 22 LEU B N 1
ATOM 1617 C CA . LEU B 1 22 ? 4.039 -6.477 19.172 1 79.88 22 LEU B CA 1
ATOM 1618 C C . LEU B 1 22 ? 5.137 -7.383 18.625 1 79.88 22 LEU B C 1
ATOM 1620 O O . LEU B 1 22 ? 5.52 -8.359 19.281 1 79.88 22 LEU B O 1
ATOM 1624 N N . VAL B 1 23 ? 5.578 -7.039 17.438 1 79.62 23 VAL B N 1
ATOM 1625 C CA . VAL B 1 23 ? 6.609 -7.855 16.797 1 79.62 23 VAL B CA 1
ATOM 1626 C C . VAL B 1 23 ? 7.914 -7.734 17.594 1 79.62 23 VAL B C 1
ATOM 1628 O O . VAL B 1 23 ? 8.586 -8.734 17.844 1 79.62 23 VAL B O 1
ATOM 1631 N N . ASN B 1 24 ? 8.258 -6.566 18 1 82.44 24 ASN B N 1
ATOM 1632 C CA . ASN B 1 24 ? 9.516 -6.34 18.719 1 82.44 24 A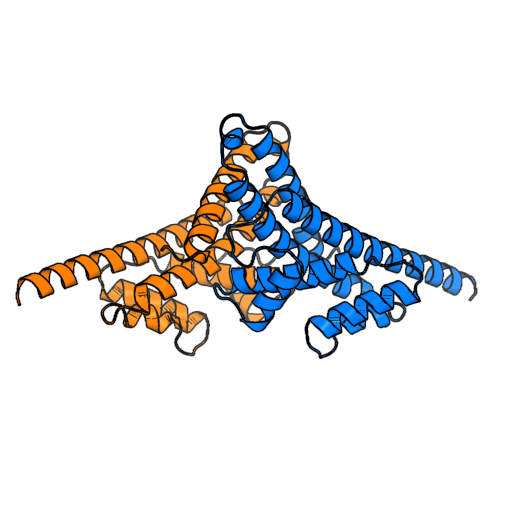SN B CA 1
ATOM 1633 C C . ASN B 1 24 ? 9.492 -6.938 20.109 1 82.44 24 ASN B C 1
ATOM 1635 O O . ASN B 1 24 ? 10.531 -7.309 20.656 1 82.44 24 ASN B O 1
ATOM 1639 N N . GLU B 1 25 ? 8.328 -7.09 20.641 1 81.31 25 GLU B N 1
ATOM 1640 C CA . GLU B 1 25 ? 8.195 -7.609 22 1 81.31 25 GLU B CA 1
ATOM 1641 C C . GLU B 1 25 ? 8.016 -9.125 21.984 1 81.31 25 GLU B C 1
ATOM 1643 O O . GLU B 1 25 ? 8.117 -9.773 23.031 1 81.31 25 GLU B O 1
ATOM 1648 N N . HIS B 1 26 ? 7.711 -9.648 20.812 1 78.38 26 HIS B N 1
ATOM 1649 C CA . HIS B 1 26 ? 7.492 -11.094 20.719 1 78.38 26 HIS B CA 1
ATOM 1650 C C . HIS B 1 26 ? 8.82 -11.844 20.688 1 78.38 26 HIS B C 1
ATOM 1652 O O . HIS B 1 26 ? 9.719 -11.5 19.922 1 78.38 26 HIS B O 1
ATOM 1658 N N . ALA B 1 27 ? 8.938 -12.875 21.406 1 74.25 27 ALA B N 1
ATOM 1659 C CA . ALA B 1 27 ? 10.188 -13.594 21.641 1 74.25 27 ALA B CA 1
ATOM 1660 C C . ALA B 1 27 ? 10.75 -14.164 20.344 1 74.25 27 ALA B C 1
ATOM 1662 O O . ALA B 1 27 ? 11.953 -14.047 20.094 1 74.25 27 ALA B O 1
ATOM 1663 N N . VAL B 1 28 ? 9.859 -14.727 19.5 1 68.81 28 VAL B N 1
ATOM 1664 C CA . VAL B 1 28 ? 10.312 -15.383 18.281 1 68.81 28 VAL B CA 1
ATOM 1665 C C . VAL B 1 28 ? 10.68 -14.328 17.234 1 68.81 28 VAL B C 1
ATOM 1667 O O . VAL B 1 28 ? 11.625 -14.516 16.469 1 68.81 28 VAL B O 1
ATOM 1670 N N . GLU B 1 29 ? 9.984 -13.336 17.312 1 71.56 29 GLU B N 1
ATOM 1671 C CA . GLU B 1 29 ? 10.188 -12.305 16.297 1 71.56 29 GLU B CA 1
ATOM 1672 C C . GLU B 1 29 ? 11.406 -11.445 16.609 1 71.56 29 GLU B C 1
ATOM 1674 O O . GLU B 1 29 ? 11.992 -10.828 15.719 1 71.56 29 GLU B O 1
ATOM 1679 N N . ALA B 1 30 ? 11.68 -11.594 17.797 1 68 30 ALA B N 1
ATOM 1680 C CA . ALA B 1 30 ? 12.844 -10.82 18.219 1 68 30 ALA B CA 1
ATOM 1681 C C . ALA B 1 30 ? 14.109 -11.312 17.531 1 68 30 ALA B C 1
ATOM 1683 O O . ALA B 1 30 ? 15.094 -10.578 17.422 1 68 30 ALA B O 1
ATOM 1684 N N . ILE B 1 31 ? 13.938 -12.523 16.953 1 69.88 31 ILE B N 1
ATOM 1685 C CA . ILE B 1 31 ? 15.141 -13.102 16.375 1 69.88 31 ILE B CA 1
ATOM 1686 C C . ILE B 1 31 ? 15.164 -12.852 14.875 1 69.88 31 ILE B C 1
ATOM 1688 O O . ILE B 1 31 ? 16.172 -13.125 14.203 1 69.88 31 ILE B O 1
ATOM 1692 N N . VAL B 1 32 ? 14.086 -12.367 14.398 1 75.56 32 VAL B N 1
ATOM 1693 C CA . VAL B 1 32 ? 14.07 -12.031 12.977 1 75.56 32 VAL B CA 1
ATOM 1694 C C . VAL B 1 32 ? 15.023 -10.883 12.703 1 75.56 32 VAL B C 1
ATOM 1696 O O . VAL B 1 32 ? 15.023 -9.875 13.422 1 75.56 32 VAL B O 1
ATOM 1699 N N . PRO B 1 33 ? 15.852 -11.055 11.672 1 80.38 33 PRO B N 1
ATOM 1700 C CA . PRO B 1 33 ? 16.812 -9.984 11.352 1 80.38 33 PRO B CA 1
ATOM 1701 C C . PRO B 1 33 ? 16.141 -8.641 11.125 1 80.38 33 PRO B C 1
ATOM 1703 O O . PRO B 1 33 ? 15.078 -8.57 10.5 1 80.38 33 PRO B O 1
ATOM 1706 N N . ASP B 1 34 ? 16.766 -7.562 11.609 1 82.44 34 ASP B N 1
ATOM 1707 C CA . ASP B 1 34 ? 16.25 -6.203 11.516 1 82.44 34 ASP B CA 1
ATOM 1708 C C . ASP B 1 34 ? 16.016 -5.805 10.055 1 82.44 34 ASP B C 1
ATOM 1710 O O . ASP B 1 34 ? 15.062 -5.098 9.742 1 82.44 34 ASP B O 1
ATOM 1714 N N . SER B 1 35 ? 16.828 -6.316 9.234 1 81.38 35 SER B N 1
ATOM 1715 C CA . SER B 1 35 ? 16.703 -5.953 7.824 1 81.38 35 SER B CA 1
ATOM 1716 C C . SER B 1 35 ? 15.383 -6.43 7.242 1 81.38 35 SER B C 1
ATOM 1718 O O . SER B 1 35 ? 14.766 -5.727 6.441 1 81.38 35 SER B O 1
ATOM 1720 N N . ILE B 1 36 ? 15 -7.566 7.676 1 81.81 36 ILE B N 1
ATOM 1721 C CA . ILE B 1 36 ? 13.758 -8.125 7.168 1 81.81 36 ILE B CA 1
ATOM 1722 C C . ILE B 1 36 ? 12.57 -7.418 7.812 1 81.81 36 ILE B C 1
ATOM 1724 O O . ILE B 1 36 ? 11.672 -6.945 7.117 1 81.81 36 ILE B O 1
ATOM 1728 N N . LYS B 1 37 ? 12.664 -7.27 9.062 1 86.94 37 LYS B N 1
ATOM 1729 C CA . LYS B 1 37 ? 11.57 -6.68 9.828 1 86.94 37 LYS B CA 1
ATOM 1730 C C . LYS B 1 37 ? 11.328 -5.227 9.414 1 86.94 37 LYS B C 1
ATOM 1732 O O . LYS B 1 37 ? 10.211 -4.852 9.062 1 86.94 37 LYS B O 1
ATOM 1737 N N . TYR B 1 38 ? 12.359 -4.457 9.414 1 91.56 38 TYR B N 1
ATOM 1738 C CA . TYR B 1 38 ? 12.195 -3.021 9.203 1 91.56 38 TYR B CA 1
ATOM 1739 C C . TYR B 1 38 ? 12 -2.699 7.727 1 91.56 38 TYR B C 1
ATOM 1741 O O . TYR B 1 38 ? 11.461 -1.648 7.383 1 91.56 38 TYR B O 1
ATOM 1749 N N . SER B 1 39 ? 12.43 -3.625 6.871 1 93.5 39 SER B N 1
ATOM 1750 C CA . SER B 1 39 ? 12.062 -3.449 5.469 1 93.5 39 SER B CA 1
ATOM 1751 C C . SER B 1 39 ? 10.555 -3.549 5.273 1 93.5 39 SER B C 1
ATOM 1753 O O . SER B 1 39 ? 9.961 -2.717 4.586 1 93.5 39 SER B O 1
ATOM 1755 N N . SER B 1 40 ? 9.984 -4.512 5.891 1 91.06 40 SER B N 1
ATOM 1756 C CA . SER B 1 40 ? 8.531 -4.656 5.805 1 91.06 40 SER B CA 1
ATOM 1757 C C . SER B 1 40 ? 7.82 -3.48 6.465 1 91.06 40 SER B C 1
ATOM 1759 O O . SER B 1 40 ? 6.883 -2.918 5.898 1 91.06 40 SER B O 1
ATOM 1761 N N . PHE B 1 41 ? 8.305 -3.053 7.621 1 91.19 41 PHE B N 1
ATOM 1762 C CA . PHE B 1 41 ? 7.715 -1.923 8.328 1 91.19 41 PHE B CA 1
ATOM 1763 C C . PHE B 1 41 ? 7.754 -0.666 7.469 1 91.19 41 PHE B C 1
ATOM 1765 O O . PHE B 1 41 ? 6.754 0.047 7.355 1 91.19 41 PHE B O 1
ATOM 1772 N N . CYS B 1 42 ? 8.875 -0.475 6.918 1 94.62 42 CYS B N 1
ATOM 1773 C CA . CYS B 1 42 ? 9.047 0.722 6.102 1 94.62 42 CYS B CA 1
ATOM 1774 C C . CYS B 1 42 ? 8.133 0.695 4.887 1 94.62 42 CYS B C 1
ATOM 1776 O O . CYS B 1 42 ? 7.461 1.686 4.59 1 94.62 42 CYS B O 1
ATOM 1778 N N . ARG B 1 43 ? 8.062 -0.417 4.211 1 93.12 43 ARG B N 1
ATOM 1779 C CA . ARG B 1 43 ? 7.227 -0.521 3.02 1 93.12 43 ARG B CA 1
ATOM 1780 C C . ARG B 1 43 ? 5.758 -0.28 3.359 1 93.12 43 ARG B C 1
ATOM 1782 O O . ARG B 1 43 ? 5.086 0.508 2.693 1 93.12 43 ARG B O 1
ATOM 1789 N N . LEU B 1 44 ? 5.297 -0.872 4.406 1 90.19 44 LEU B N 1
ATOM 1790 C CA . LEU B 1 44 ? 3.904 -0.719 4.812 1 90.19 44 LEU B CA 1
ATOM 1791 C C . LEU B 1 44 ? 3.613 0.721 5.219 1 90.19 44 LEU B C 1
ATOM 1793 O O . LEU B 1 44 ? 2.578 1.279 4.844 1 90.19 44 LEU B O 1
ATOM 1797 N N . TRP B 1 45 ? 4.5 1.29 5.918 1 93.12 45 TRP B N 1
ATOM 1798 C CA . TRP B 1 45 ? 4.348 2.672 6.363 1 93.12 45 TRP B CA 1
ATOM 1799 C C . TRP B 1 45 ? 4.312 3.627 5.176 1 93.12 45 TRP B C 1
ATOM 1801 O O . TRP B 1 45 ? 3.506 4.559 5.141 1 93.12 45 TRP B O 1
ATOM 1811 N N . MET B 1 46 ? 5.156 3.398 4.215 1 94.75 46 MET B N 1
ATOM 1812 C CA . MET B 1 46 ? 5.27 4.301 3.074 1 94.75 46 MET B CA 1
ATOM 1813 C C . MET B 1 46 ? 4.008 4.254 2.217 1 94.75 46 MET B C 1
ATOM 1815 O O . MET B 1 46 ? 3.578 5.277 1.68 1 94.75 46 MET B O 1
ATOM 1819 N N . VAL B 1 47 ? 3.484 3.096 2.109 1 90.75 47 VAL B N 1
ATOM 1820 C CA . VAL B 1 47 ? 2.238 2.961 1.362 1 90.75 47 VAL B CA 1
ATOM 1821 C C . VAL B 1 47 ? 1.14 3.777 2.041 1 90.75 47 VAL B C 1
ATOM 1823 O O . VAL B 1 47 ? 0.44 4.555 1.388 1 90.75 47 VAL B O 1
ATOM 1826 N N . MET B 1 48 ? 1.033 3.646 3.307 1 89.88 48 MET B N 1
ATOM 1827 C CA . MET B 1 48 ? -0.006 4.328 4.074 1 89.88 48 MET B CA 1
ATOM 1828 C C . MET B 1 48 ? 0.249 5.832 4.121 1 89.88 48 MET B C 1
ATOM 1830 O O . MET B 1 48 ? -0.673 6.625 3.941 1 89.88 48 MET B O 1
ATOM 1834 N N . MET B 1 49 ? 1.432 6.242 4.301 1 93.69 49 MET B N 1
ATOM 1835 C CA . MET B 1 49 ? 1.737 7.637 4.602 1 93.69 49 MET B CA 1
ATOM 1836 C C . MET B 1 49 ? 1.404 8.531 3.414 1 93.69 49 MET B C 1
ATOM 1838 O O . MET B 1 49 ? 0.889 9.641 3.592 1 93.69 49 MET B O 1
ATOM 1842 N N . VAL B 1 50 ? 1.764 8.039 2.209 1 92.88 50 VAL B N 1
ATOM 1843 C CA . VAL B 1 50 ? 1.553 8.859 1.021 1 92.88 50 VAL B CA 1
ATOM 1844 C C . VAL B 1 50 ? 0.062 9.148 0.846 1 92.88 50 VAL B C 1
ATOM 1846 O O . VAL B 1 50 ? -0.344 10.305 0.703 1 92.88 50 VAL B O 1
ATOM 1849 N N . GLY B 1 51 ? -0.741 8.133 0.912 1 89.5 51 GLY B N 1
ATOM 1850 C CA . GLY B 1 51 ? -2.182 8.305 0.819 1 89.5 51 GLY B CA 1
ATOM 1851 C C . GLY B 1 51 ? -2.75 9.18 1.923 1 89.5 51 GLY B C 1
ATOM 1852 O O . GLY B 1 51 ? -3.617 10.016 1.673 1 89.5 51 GLY B O 1
ATOM 1853 N N . SER B 1 52 ? -2.227 8.977 3.072 1 91.12 52 SER B N 1
ATOM 1854 C CA . SER B 1 52 ? -2.703 9.711 4.238 1 91.12 52 SER B CA 1
ATOM 1855 C C . SER B 1 52 ? -2.443 11.211 4.086 1 91.12 52 SER B C 1
ATOM 1857 O O . SER B 1 52 ? -3.355 12.023 4.254 1 91.12 52 SER B O 1
ATOM 1859 N N . ILE B 1 53 ? -1.24 11.586 3.76 1 93.12 53 ILE B N 1
ATOM 1860 C CA . ILE B 1 53 ? -0.866 12.992 3.625 1 93.12 53 ILE B CA 1
ATOM 1861 C C . ILE B 1 53 ? -1.662 13.633 2.488 1 93.12 53 ILE B C 1
ATOM 1863 O O . ILE B 1 53 ? -2.215 14.719 2.646 1 93.12 53 ILE B O 1
ATOM 1867 N N . GLU B 1 54 ? -1.753 12.969 1.37 1 91.75 54 GLU B N 1
ATOM 1868 C CA . GLU B 1 54 ? -2.473 13.508 0.222 1 91.75 54 GLU B CA 1
ATOM 1869 C C . GLU B 1 54 ? -3.963 13.641 0.518 1 91.75 54 GLU B C 1
ATOM 1871 O O . GLU B 1 54 ? -4.605 14.602 0.082 1 91.75 54 GLU B O 1
ATOM 1876 N N . MET B 1 55 ? -4.469 12.75 1.266 1 89.06 55 MET B N 1
ATOM 1877 C CA . MET B 1 55 ? -5.871 12.82 1.66 1 89.06 55 MET B CA 1
ATOM 1878 C C . MET B 1 55 ? -6.113 14.008 2.584 1 89.06 55 MET B C 1
ATOM 1880 O O . MET B 1 55 ? -7.141 14.688 2.479 1 89.06 55 MET B O 1
ATOM 1884 N N . MET B 1 56 ? -5.211 14.219 3.475 1 88.25 56 MET B N 1
ATOM 1885 C CA . MET B 1 56 ? -5.371 15.336 4.395 1 88.25 56 MET B CA 1
ATOM 1886 C C . MET B 1 56 ? -5.289 16.672 3.65 1 88.25 56 MET B C 1
ATOM 1888 O O . MET B 1 56 ? -6.008 17.609 3.975 1 88.25 56 MET B O 1
ATOM 1892 N N . VAL B 1 57 ? -4.402 16.703 2.697 1 90.06 57 VAL B N 1
ATOM 1893 C CA . VAL B 1 57 ? -4.316 17.906 1.874 1 90.06 57 VAL B CA 1
ATOM 1894 C C . VAL B 1 57 ? -5.633 18.125 1.132 1 90.06 57 VAL B C 1
ATOM 1896 O O . VAL B 1 57 ? -6.148 19.234 1.084 1 90.06 57 VAL B O 1
ATOM 1899 N N . LYS B 1 58 ? -6.152 17.109 0.596 1 86.75 58 LYS B N 1
ATOM 1900 C CA . LYS B 1 58 ? -7.398 17.188 -0.158 1 86.75 58 LYS B CA 1
ATOM 1901 C C . LYS B 1 58 ? -8.562 17.578 0.745 1 86.75 58 LYS B C 1
ATOM 1903 O O . LYS B 1 58 ? -9.383 18.422 0.372 1 86.75 58 LYS B O 1
ATOM 1908 N N . GLN B 1 59 ? -8.664 17.062 1.884 1 81.44 59 GLN B N 1
ATOM 1909 C CA . GLN B 1 59 ? -9.805 17.234 2.777 1 81.44 59 GLN B CA 1
ATOM 1910 C C . GLN B 1 59 ? -9.75 18.594 3.463 1 81.44 59 GLN B C 1
ATOM 1912 O O . GLN B 1 59 ? -10.789 19.234 3.682 1 81.44 59 GLN B O 1
ATOM 1917 N N . TRP B 1 60 ? -8.602 18.938 3.781 1 78 60 TRP B N 1
ATOM 1918 C CA . TRP B 1 60 ? -8.5 20.141 4.598 1 78 60 TRP B CA 1
ATOM 1919 C C . TRP B 1 60 ? -8.242 21.375 3.729 1 78 60 TRP B C 1
ATOM 1921 O O . TRP B 1 60 ? -8.594 22.484 4.109 1 78 60 TRP B O 1
ATOM 1931 N N . ALA B 1 61 ? -7.652 21.234 2.59 1 74.19 61 ALA B N 1
ATOM 1932 C CA . ALA B 1 61 ? -7.258 22.406 1.82 1 74.19 61 ALA B CA 1
ATOM 1933 C C . ALA B 1 61 ? -8.227 22.656 0.667 1 74.19 61 ALA B C 1
ATOM 1935 O O . ALA B 1 61 ? -8.445 23.797 0.272 1 74.19 61 ALA B O 1
ATOM 1936 N N . ASP B 1 62 ? -8.781 21.734 0.108 1 67.69 62 ASP B N 1
ATOM 1937 C CA . ASP B 1 62 ? -9.594 21.891 -1.099 1 67.69 62 ASP B CA 1
ATOM 1938 C C . ASP B 1 62 ? -10.852 22.719 -0.814 1 67.69 62 ASP B C 1
ATOM 1940 O O . ASP B 1 62 ? -11.18 23.641 -1.56 1 67.69 62 ASP B O 1
ATOM 1944 N N . PRO B 1 63 ? -11.422 22.484 0.262 1 68.25 63 PRO B N 1
ATOM 1945 C CA . PRO B 1 63 ? -12.656 23.234 0.485 1 68.25 63 PRO B CA 1
ATOM 1946 C C . PRO B 1 63 ? -12.406 24.625 1.078 1 68.25 63 PRO B C 1
ATOM 1948 O O . PRO B 1 63 ? -13.336 25.438 1.173 1 68.25 63 PRO B O 1
ATOM 1951 N N . ASP B 1 64 ? -11.195 24.922 1.336 1 68.12 64 ASP B N 1
ATOM 1952 C CA . ASP B 1 64 ? -10.922 26.141 2.086 1 68.12 64 ASP B CA 1
ATOM 1953 C C . ASP B 1 64 ? -10.078 27.109 1.259 1 68.12 64 ASP B C 1
ATOM 1955 O O . ASP B 1 64 ? -8.914 26.844 0.966 1 68.12 64 ASP B O 1
ATOM 1959 N N . SER B 1 65 ? -10.703 28.141 0.987 1 72.75 65 SER B N 1
ATOM 1960 C CA . SER B 1 65 ? -10.031 29.156 0.179 1 72.75 65 SER B CA 1
ATOM 1961 C C . SER B 1 65 ? -8.773 29.672 0.874 1 72.75 65 SER B C 1
ATOM 1963 O O . SER B 1 65 ? -7.824 30.094 0.214 1 72.75 65 SER B O 1
ATOM 1965 N N . MET B 1 66 ? -8.789 29.656 2.184 1 76.5 66 MET B N 1
ATOM 1966 C CA . MET B 1 66 ? -7.645 30.156 2.938 1 76.5 66 MET B CA 1
ATOM 1967 C C . MET B 1 66 ? -6.496 29.141 2.908 1 76.5 66 MET B C 1
ATOM 1969 O O . MET B 1 66 ? -5.379 29.469 3.318 1 76.5 66 MET B O 1
ATOM 1973 N N . MET B 1 67 ? -6.762 28.016 2.336 1 84.69 67 MET B N 1
ATOM 1974 C CA . MET B 1 67 ? -5.746 26.969 2.264 1 84.69 67 MET B CA 1
ATOM 1975 C C . MET B 1 67 ? -5.387 26.672 0.815 1 84.69 67 MET B C 1
ATOM 1977 O O . MET B 1 67 ? -4.961 25.547 0.501 1 84.69 67 MET B O 1
ATOM 1981 N N . PHE B 1 68 ? -5.602 27.641 -0.01 1 85.06 68 PHE B N 1
ATOM 1982 C CA . PHE B 1 68 ? -5.41 27.453 -1.442 1 85.06 68 PHE B CA 1
ATOM 1983 C C . PHE B 1 68 ? -3.959 27.094 -1.752 1 85.06 68 PHE B C 1
ATOM 1985 O O . PHE B 1 68 ? -3.688 26.312 -2.658 1 85.06 68 PHE B O 1
ATOM 1992 N N . ASP B 1 69 ? -3.059 27.688 -1.052 1 88.69 69 ASP B N 1
ATOM 1993 C CA . ASP B 1 69 ? -1.643 27.438 -1.297 1 88.69 69 ASP B CA 1
ATOM 1994 C C . ASP B 1 69 ? -1.274 26 -0.963 1 88.69 69 ASP B C 1
ATOM 1996 O O . ASP B 1 69 ? -0.391 25.406 -1.596 1 88.69 69 ASP B O 1
ATOM 2000 N N . ILE B 1 70 ? -1.943 25.406 0.005 1 91.12 70 ILE B N 1
ATOM 2001 C CA . ILE B 1 70 ? -1.75 24 0.328 1 91.12 70 ILE B CA 1
ATOM 2002 C C . ILE B 1 70 ? -2.418 23.141 -0.736 1 91.12 70 ILE B C 1
ATOM 2004 O O . ILE B 1 70 ? -1.86 22.109 -1.153 1 91.12 70 ILE B O 1
ATOM 2008 N N . ALA B 1 71 ? -3.525 23.531 -1.234 1 89.75 71 ALA B N 1
ATOM 2009 C CA . ALA B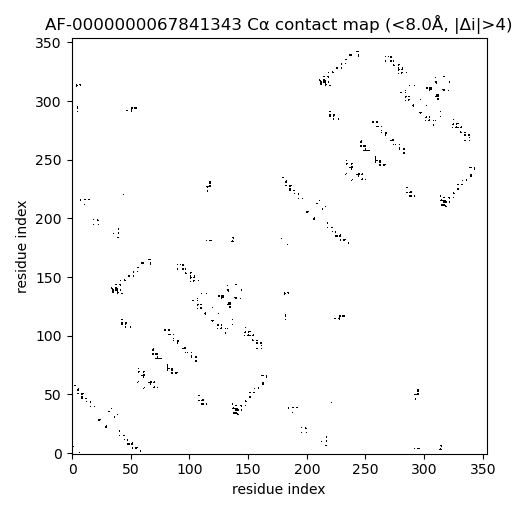 1 71 ? -4.27 22.797 -2.252 1 89.75 71 ALA B CA 1
ATOM 2010 C C . ALA B 1 71 ? -3.498 22.75 -3.566 1 89.75 71 ALA B C 1
ATOM 2012 O O . ALA B 1 71 ? -3.707 21.844 -4.379 1 89.75 71 ALA B O 1
ATOM 2013 N N . GLU B 1 72 ? -2.596 23.688 -3.75 1 91.75 72 GLU B N 1
ATOM 2014 C CA . GLU B 1 72 ? -1.779 23.734 -4.957 1 91.75 72 GLU B CA 1
ATOM 2015 C C . GLU B 1 72 ? -0.891 22.5 -5.082 1 91.75 72 GLU B C 1
ATOM 2017 O O . GLU B 1 72 ? -0.341 22.234 -6.152 1 91.75 72 GLU B O 1
ATOM 2022 N N . TYR B 1 73 ? -0.816 21.828 -4.012 1 93.81 73 TYR B N 1
ATOM 2023 C CA . TYR B 1 73 ? -0.125 20.547 -4.031 1 93.81 73 TYR B CA 1
ATOM 2024 C C . TYR B 1 73 ? -0.626 19.688 -5.18 1 93.81 73 TYR B C 1
ATOM 2026 O O . TYR B 1 73 ? 0.148 18.938 -5.785 1 93.81 73 TYR B O 1
ATOM 2034 N N . PHE B 1 74 ? -1.825 19.781 -5.535 1 91.12 74 PHE B N 1
ATOM 2035 C CA . PHE B 1 74 ? -2.42 18.875 -6.512 1 91.12 74 PHE B CA 1
ATOM 2036 C C . PHE B 1 74 ? -2.41 19.5 -7.902 1 91.12 74 PHE B C 1
ATOM 2038 O O . PHE B 1 74 ? -2.84 18.875 -8.867 1 91.12 74 PHE B O 1
ATOM 2045 N N . ASP B 1 75 ? -1.958 20.734 -8.031 1 91 75 ASP B N 1
ATOM 2046 C CA . ASP B 1 75 ? -1.805 21.344 -9.352 1 91 75 ASP B CA 1
ATOM 2047 C C . ASP B 1 75 ? -0.808 20.547 -10.195 1 91 75 ASP B C 1
ATOM 2049 O O . ASP B 1 75 ? 0.019 19.812 -9.664 1 91 75 ASP B O 1
ATOM 2053 N N . SER B 1 76 ? -0.917 20.703 -11.422 1 93.12 76 SER B N 1
ATOM 2054 C CA . SER B 1 76 ? -0.072 19.969 -12.352 1 93.12 76 SER B CA 1
ATOM 2055 C C . SER B 1 76 ? 1.406 20.219 -12.078 1 93.12 76 SER B C 1
ATOM 2057 O O . SER B 1 76 ? 1.803 21.344 -11.758 1 93.12 76 SER B O 1
ATOM 2059 N N . GLY B 1 77 ? 2.188 19.141 -12.203 1 92.94 77 GLY B N 1
ATOM 2060 C CA . GLY B 1 77 ? 3.621 19.203 -11.969 1 92.94 77 GLY B CA 1
ATOM 2061 C C . GLY B 1 77 ? 4.211 17.875 -11.516 1 92.94 77 GLY B C 1
ATOM 2062 O O . GLY B 1 77 ? 3.479 16.938 -11.203 1 92.94 77 GLY B O 1
ATOM 2063 N N . THR B 1 78 ? 5.539 17.828 -11.562 1 94.06 78 THR B N 1
ATOM 2064 C CA . THR B 1 78 ? 6.23 16.656 -11.062 1 94.06 78 THR B CA 1
ATOM 2065 C C . THR B 1 78 ? 6.047 16.516 -9.555 1 94.06 78 THR B C 1
ATOM 2067 O O . THR B 1 78 ? 5.629 17.453 -8.891 1 94.06 78 THR B O 1
ATOM 2070 N N . ASN B 1 79 ? 6.301 15.375 -9.062 1 94.75 79 ASN B N 1
ATOM 2071 C CA . ASN B 1 79 ? 6.219 15.148 -7.625 1 94.75 79 ASN B CA 1
ATOM 2072 C C . ASN B 1 79 ? 7.105 16.125 -6.855 1 94.75 79 ASN B C 1
ATOM 2074 O O . ASN B 1 79 ? 6.73 16.594 -5.781 1 94.75 79 ASN B O 1
ATOM 2078 N N . GLU B 1 80 ? 8.242 16.406 -7.375 1 95.75 80 GLU B N 1
ATOM 2079 C CA . GLU B 1 80 ? 9.172 17.344 -6.75 1 95.75 80 GLU B CA 1
ATOM 2080 C C . GLU B 1 80 ? 8.547 18.734 -6.625 1 95.75 80 GLU B C 1
ATOM 2082 O O . GLU B 1 80 ? 8.625 19.359 -5.566 1 95.75 80 GLU B O 1
ATOM 2087 N N . VAL B 1 81 ? 7.895 19.172 -7.645 1 96.31 81 VAL B N 1
ATOM 2088 C CA . VAL B 1 81 ? 7.273 20.484 -7.68 1 96.31 81 VAL B CA 1
ATOM 2089 C C . VAL B 1 81 ? 6.102 20.531 -6.703 1 96.31 81 VAL B C 1
ATOM 2091 O O . VAL B 1 81 ? 5.922 21.516 -5.984 1 96.31 81 VAL B O 1
ATOM 2094 N N . ARG B 1 82 ? 5.309 19.531 -6.668 1 96 82 ARG B N 1
ATOM 2095 C CA . ARG B 1 82 ? 4.148 19.453 -5.789 1 96 82 ARG B CA 1
ATOM 2096 C C . ARG B 1 82 ? 4.566 19.5 -4.324 1 96 82 ARG B C 1
ATOM 2098 O O . ARG B 1 82 ? 3.971 20.234 -3.529 1 96 82 ARG B O 1
ATOM 2105 N N . ILE B 1 83 ? 5.582 18.766 -3.986 1 96.88 83 ILE B N 1
ATOM 2106 C CA . ILE B 1 83 ? 6.055 18.719 -2.607 1 96.88 83 ILE B CA 1
ATOM 2107 C C . ILE B 1 83 ? 6.691 20.047 -2.227 1 96.88 83 ILE B C 1
ATOM 2109 O O . ILE B 1 83 ? 6.539 20.516 -1.097 1 96.88 83 ILE B O 1
ATOM 2113 N N . ASP B 1 84 ? 7.355 20.656 -3.188 1 97 84 ASP B N 1
ATOM 2114 C CA . ASP B 1 84 ? 7.934 21.969 -2.943 1 97 84 ASP B CA 1
ATOM 2115 C C . ASP B 1 84 ? 6.844 23.016 -2.689 1 97 84 ASP B C 1
ATOM 2117 O O . ASP B 1 84 ? 7.027 23.922 -1.882 1 97 84 ASP B O 1
ATOM 2121 N N . ARG B 1 85 ? 5.785 22.922 -3.379 1 96 85 ARG B N 1
ATOM 2122 C CA . ARG B 1 85 ? 4.652 23.812 -3.146 1 96 85 ARG B CA 1
ATOM 2123 C C . ARG B 1 85 ? 4.137 23.688 -1.716 1 96 85 ARG B C 1
ATOM 2125 O O . ARG B 1 85 ? 3.83 24.688 -1.066 1 96 85 ARG B O 1
ATOM 2132 N N . LEU B 1 86 ? 4.043 22.484 -1.266 1 96.31 86 LEU B N 1
ATOM 2133 C CA . LEU B 1 86 ? 3.588 22.25 0.099 1 96.31 86 LEU B CA 1
ATOM 2134 C C . LEU B 1 86 ? 4.578 22.812 1.11 1 96.31 86 LEU B C 1
ATOM 2136 O O . LEU B 1 86 ? 4.176 23.422 2.104 1 96.31 86 LEU B O 1
ATOM 2140 N N . TYR B 1 87 ? 5.859 22.562 0.842 1 97.62 87 TYR B N 1
ATOM 2141 C CA . TYR B 1 87 ? 6.914 23.109 1.69 1 97.62 87 TYR B CA 1
ATOM 2142 C C . TYR B 1 87 ? 6.793 24.625 1.791 1 97.62 87 TYR B C 1
ATOM 2144 O O . TYR B 1 87 ? 6.832 25.188 2.889 1 97.62 87 TYR B O 1
ATOM 2152 N N . LYS B 1 88 ? 6.629 25.266 0.679 1 96.5 88 LYS B N 1
ATOM 2153 C CA . LYS B 1 88 ? 6.535 26.719 0.619 1 96.5 88 LYS B CA 1
ATOM 2154 C C . LYS B 1 88 ? 5.281 27.219 1.326 1 96.5 88 LYS B C 1
ATOM 2156 O O . LYS B 1 88 ? 5.301 28.266 1.974 1 96.5 88 LYS B O 1
ATOM 2161 N N . ALA B 1 89 ? 4.242 26.484 1.148 1 94.62 89 ALA B N 1
ATOM 2162 C CA . ALA B 1 89 ? 3.006 26.844 1.835 1 94.62 89 ALA B CA 1
ATOM 2163 C C . ALA B 1 89 ? 3.199 26.859 3.348 1 94.62 89 ALA B C 1
ATOM 2165 O O . ALA B 1 89 ? 2.67 27.719 4.047 1 94.62 89 ALA B O 1
ATOM 2166 N N . PHE B 1 90 ? 3.932 25.875 3.861 1 95.62 90 PHE B N 1
ATOM 2167 C CA . PHE B 1 90 ? 4.234 25.828 5.285 1 95.62 90 PHE B CA 1
ATOM 2168 C C . PHE B 1 90 ? 5.094 27 5.707 1 95.62 90 PHE B C 1
ATOM 2170 O O . PHE B 1 90 ? 4.855 27.609 6.754 1 95.62 90 PHE B O 1
ATOM 2177 N N . GLU B 1 91 ? 6.008 27.297 4.848 1 95.56 91 GLU B N 1
ATOM 2178 C CA . GLU B 1 91 ? 6.91 28.406 5.133 1 95.56 91 GLU B CA 1
ATOM 2179 C C . GLU B 1 91 ? 6.148 29.719 5.215 1 95.56 91 GLU B C 1
ATOM 2181 O O . GLU B 1 91 ? 6.371 30.516 6.133 1 95.56 91 GLU B O 1
ATOM 2186 N N . ILE B 1 92 ? 5.32 29.953 4.262 1 92.38 92 ILE B N 1
ATOM 2187 C CA . ILE B 1 92 ? 4.551 31.188 4.172 1 92.38 92 ILE B CA 1
ATOM 2188 C C . ILE B 1 92 ? 3.674 31.344 5.41 1 92.38 92 ILE B C 1
ATOM 2190 O O . ILE B 1 92 ? 3.48 32.469 5.906 1 92.38 92 ILE B O 1
ATOM 2194 N N . ARG B 1 93 ? 3.307 30.297 6.035 1 90.62 93 ARG B N 1
ATOM 2195 C CA . ARG B 1 93 ? 2.43 30.297 7.203 1 90.62 93 ARG B CA 1
ATOM 2196 C C . ARG B 1 93 ? 3.238 30.375 8.492 1 90.62 93 ARG B C 1
ATOM 2198 O O . ARG B 1 93 ? 2.672 30.375 9.586 1 90.62 93 ARG B O 1
ATOM 2205 N N . GLY B 1 94 ? 4.57 30.328 8.32 1 92.19 94 GLY B N 1
ATOM 2206 C CA . GLY B 1 94 ? 5.43 30.438 9.484 1 92.19 94 GLY B CA 1
ATOM 2207 C C . GLY B 1 94 ? 5.582 29.141 10.242 1 92.19 94 GLY B C 1
ATOM 2208 O O . GLY B 1 94 ? 5.957 29.141 11.422 1 92.19 94 GLY B O 1
ATOM 2209 N N . LEU B 1 95 ? 5.293 27.953 9.672 1 93.94 95 LEU B N 1
ATOM 2210 C CA . LEU B 1 95 ? 5.312 26.672 10.344 1 93.94 95 LEU B CA 1
ATOM 2211 C C . LEU B 1 95 ? 6.723 26.094 10.367 1 93.94 95 LEU B C 1
ATOM 2213 O O . LEU B 1 95 ? 6.941 24.984 10.883 1 93.94 95 LEU B O 1
ATOM 2217 N N . LYS B 1 96 ? 7.715 26.656 9.891 1 93.81 96 LYS B N 1
ATOM 2218 C CA . LYS B 1 96 ? 9.125 26.281 9.906 1 93.81 96 LYS B CA 1
ATOM 2219 C C . LYS B 1 96 ? 9.305 24.844 9.422 1 93.81 96 LYS B C 1
ATOM 2221 O O . LYS B 1 96 ? 9.828 24 10.156 1 93.81 96 LYS B O 1
ATOM 2226 N N . PRO B 1 97 ? 8.984 24.531 8.258 1 96.88 97 PRO B N 1
ATOM 2227 C CA . PRO B 1 97 ? 9.133 23.172 7.73 1 96.88 97 PRO B CA 1
ATOM 2228 C C . PRO B 1 97 ? 10.586 22.719 7.66 1 96.88 97 PRO B C 1
ATOM 2230 O O . PRO B 1 97 ? 11.477 23.516 7.355 1 96.88 97 PRO B O 1
ATOM 2233 N N . ASP B 1 98 ? 10.852 21.5 8.023 1 97.88 98 ASP B N 1
ATOM 2234 C CA . ASP B 1 98 ? 12.156 20.859 7.898 1 97.88 98 ASP B CA 1
ATOM 2235 C C . ASP B 1 98 ? 12.367 20.312 6.488 1 97.88 98 ASP B C 1
ATOM 2237 O O . ASP B 1 98 ? 11.727 19.328 6.098 1 97.88 98 ASP B O 1
ATOM 2241 N N . ARG B 1 99 ? 13.273 20.875 5.75 1 97.5 99 ARG B N 1
ATOM 2242 C CA . ARG B 1 99 ? 13.508 20.5 4.359 1 97.5 99 ARG B CA 1
ATOM 2243 C C . ARG B 1 99 ? 13.828 19.016 4.238 1 97.5 99 ARG B C 1
ATOM 2245 O O . ARG B 1 99 ? 13.391 18.359 3.289 1 97.5 99 ARG B O 1
ATOM 2252 N N . GLN B 1 100 ? 14.531 18.484 5.145 1 97.75 100 GLN B N 1
ATOM 2253 C CA . GLN B 1 100 ? 14.891 17.078 5.102 1 97.75 100 GLN B CA 1
ATOM 2254 C C . GLN B 1 100 ? 13.648 16.188 5.164 1 97.75 100 GLN B C 1
ATOM 2256 O O . GLN B 1 100 ? 13.586 15.148 4.512 1 97.75 100 GLN B O 1
ATOM 2261 N N . CYS B 1 101 ? 12.711 16.578 5.934 1 98.12 101 CYS B N 1
ATOM 2262 C CA . CYS B 1 101 ? 11.484 15.805 6.051 1 98.12 101 CYS B CA 1
ATOM 2263 C C . CYS B 1 101 ? 10.727 15.773 4.727 1 98.12 101 CYS B C 1
ATOM 2265 O O . CYS B 1 101 ? 10.148 14.75 4.359 1 98.12 101 CYS B O 1
ATOM 2267 N N . PHE B 1 102 ? 10.766 16.859 4.035 1 98.5 102 PHE B N 1
ATOM 2268 C CA . PHE B 1 102 ? 10.078 16.922 2.754 1 98.5 102 PHE B CA 1
ATOM 2269 C C . PHE B 1 102 ? 10.836 16.156 1.686 1 98.5 102 PHE B C 1
ATOM 2271 O O . PHE B 1 102 ? 10.227 15.508 0.829 1 98.5 102 PHE B O 1
ATOM 2278 N N . ASP B 1 103 ? 12.133 16.203 1.746 1 98.25 103 ASP B N 1
ATOM 2279 C CA . ASP B 1 103 ? 12.953 15.391 0.853 1 98.25 103 ASP B CA 1
ATOM 2280 C C . ASP B 1 103 ? 12.727 13.898 1.104 1 98.25 103 ASP B C 1
ATOM 2282 O O . ASP B 1 103 ? 12.641 13.109 0.161 1 98.25 103 ASP B O 1
ATOM 2286 N N . ASP B 1 104 ? 12.68 13.562 2.326 1 98.44 104 ASP B N 1
ATOM 2287 C CA . ASP B 1 104 ? 12.414 12.18 2.703 1 98.44 104 ASP B CA 1
ATOM 2288 C C . ASP B 1 104 ? 11.031 11.742 2.223 1 98.44 104 ASP B C 1
ATOM 2290 O O . ASP B 1 104 ? 10.844 10.602 1.8 1 98.44 104 ASP B O 1
ATOM 2294 N N . PHE B 1 105 ? 10.07 12.648 2.307 1 98.25 105 PHE B N 1
ATOM 2295 C CA . PHE B 1 105 ? 8.727 12.336 1.838 1 98.25 105 PHE B CA 1
ATOM 2296 C C . PHE B 1 105 ? 8.734 12.016 0.348 1 98.25 105 PHE B C 1
ATOM 2298 O O . PHE B 1 105 ? 8.094 11.055 -0.089 1 98.25 105 PHE B O 1
ATOM 2305 N N . LEU B 1 106 ? 9.43 12.812 -0.394 1 98.31 106 LEU B N 1
ATOM 2306 C CA . LEU B 1 106 ? 9.539 12.539 -1.824 1 98.31 106 LEU B CA 1
ATOM 2307 C C . LEU B 1 106 ? 10.195 11.188 -2.074 1 98.31 106 LEU B C 1
ATOM 2309 O O . LEU B 1 106 ? 9.742 10.422 -2.93 1 98.31 106 LEU B O 1
ATOM 2313 N N . ALA B 1 107 ? 11.258 10.93 -1.344 1 98.38 107 ALA B N 1
ATOM 2314 C CA . ALA B 1 107 ? 11.914 9.633 -1.469 1 98.38 107 ALA B CA 1
ATOM 2315 C C . ALA B 1 107 ? 10.953 8.492 -1.154 1 98.38 107 ALA B C 1
ATOM 2317 O O . ALA B 1 107 ? 10.898 7.496 -1.883 1 98.38 107 ALA B O 1
ATOM 2318 N N . CYS B 1 108 ? 10.195 8.648 -0.108 1 97.5 108 CYS B N 1
ATOM 2319 C CA . CYS B 1 108 ? 9.219 7.645 0.301 1 97.5 108 CYS B CA 1
ATOM 2320 C C . CYS B 1 108 ? 8.156 7.441 -0.773 1 97.5 108 CYS B C 1
ATOM 2322 O O . CYS B 1 108 ? 7.73 6.312 -1.024 1 97.5 108 CYS B O 1
ATOM 2324 N N . LYS B 1 109 ? 7.723 8.5 -1.348 1 96.56 109 LYS B N 1
ATOM 2325 C CA . LYS B 1 109 ? 6.758 8.43 -2.441 1 96.56 109 LYS B CA 1
ATOM 2326 C C . LYS B 1 109 ? 7.309 7.613 -3.607 1 96.56 109 LYS B C 1
ATOM 2328 O O . LYS B 1 109 ? 6.59 6.816 -4.211 1 96.56 109 LYS B O 1
ATOM 2333 N N . TY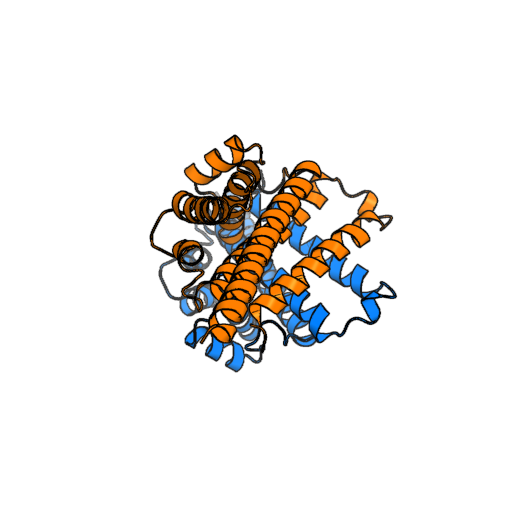R B 1 110 ? 8.578 7.859 -3.924 1 97.12 110 TYR B N 1
ATOM 2334 C CA . TYR B 1 110 ? 9.203 7.145 -5.027 1 97.12 110 TYR B CA 1
ATOM 2335 C C . TYR B 1 110 ? 9.383 5.668 -4.691 1 97.12 110 TYR B C 1
ATOM 2337 O O . TYR B 1 110 ? 9.195 4.801 -5.547 1 97.12 110 TYR B O 1
ATOM 2345 N N . ILE B 1 111 ? 9.773 5.32 -3.471 1 96.56 111 ILE B N 1
ATOM 2346 C CA . ILE B 1 111 ? 9.898 3.936 -3.031 1 96.56 111 ILE B CA 1
ATOM 2347 C C . ILE B 1 111 ? 8.531 3.25 -3.09 1 96.56 111 ILE B C 1
ATOM 2349 O O . ILE B 1 111 ? 8.414 2.123 -3.578 1 96.56 111 ILE B O 1
ATOM 2353 N N . ARG B 1 112 ? 7.523 3.938 -2.566 1 94.06 112 ARG B N 1
ATOM 2354 C CA . ARG B 1 112 ? 6.164 3.408 -2.605 1 94.06 112 ARG B CA 1
ATOM 2355 C C . ARG B 1 112 ? 5.73 3.121 -4.039 1 94.06 112 ARG B C 1
ATOM 2357 O O . ARG B 1 112 ? 5.098 2.098 -4.312 1 94.06 112 ARG B O 1
ATOM 2364 N N . ASN B 1 113 ? 6.008 4.047 -4.984 1 92.56 113 ASN B N 1
ATOM 2365 C CA . ASN B 1 113 ? 5.68 3.83 -6.391 1 92.56 113 ASN B CA 1
ATOM 2366 C C . ASN B 1 113 ? 6.344 2.568 -6.934 1 92.56 113 ASN B C 1
ATOM 2368 O O . ASN B 1 113 ? 5.715 1.792 -7.656 1 92.56 113 ASN B O 1
ATOM 2372 N N . ALA B 1 114 ? 7.602 2.418 -6.621 1 92.94 114 ALA B N 1
ATOM 2373 C CA . ALA B 1 114 ? 8.328 1.229 -7.062 1 92.94 114 ALA B CA 1
ATOM 2374 C C . ALA B 1 114 ? 7.703 -0.04 -6.488 1 92.94 114 ALA B C 1
ATOM 2376 O O . ALA B 1 114 ? 7.559 -1.042 -7.191 1 92.94 114 ALA B O 1
ATOM 2377 N N . TYR B 1 115 ? 7.32 -0.001 -5.227 1 92.62 115 TYR B N 1
ATOM 2378 C CA . TYR B 1 115 ? 6.734 -1.146 -4.543 1 92.62 115 TYR B CA 1
ATOM 2379 C C . TYR B 1 115 ? 5.387 -1.516 -5.156 1 92.62 115 TYR B C 1
ATOM 2381 O O . TYR B 1 115 ? 5.129 -2.688 -5.441 1 92.62 115 TYR B O 1
ATOM 2389 N N . VAL 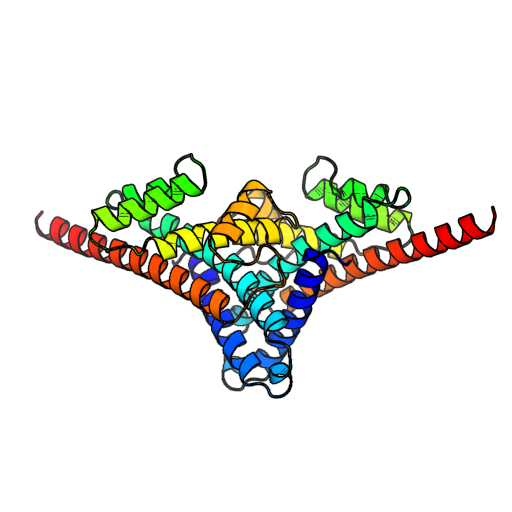B 1 116 ? 4.562 -0.503 -5.359 1 85.56 116 VAL B N 1
ATOM 2390 C CA . VAL B 1 116 ? 3.199 -0.722 -5.836 1 85.56 116 VAL B CA 1
ATOM 2391 C C . VAL B 1 116 ? 3.232 -1.222 -7.281 1 85.56 116 VAL B C 1
ATOM 2393 O O . VAL B 1 116 ? 2.398 -2.037 -7.68 1 85.56 116 VAL B O 1
ATOM 2396 N N . HIS B 1 117 ? 4.211 -0.812 -8.023 1 86 117 HIS B N 1
ATOM 2397 C CA . HIS B 1 117 ? 4.254 -1.16 -9.438 1 86 117 HIS B CA 1
ATOM 2398 C C . HIS B 1 117 ? 5.219 -2.312 -9.695 1 86 117 HIS B C 1
ATOM 2400 O O . HIS B 1 117 ? 5.297 -2.826 -10.812 1 86 117 HIS B O 1
ATOM 2406 N N . GLY B 1 118 ? 6.055 -2.686 -8.688 1 86.38 118 GLY B N 1
ATOM 2407 C CA . GLY B 1 118 ? 6.969 -3.809 -8.805 1 86.38 118 GLY B CA 1
ATOM 2408 C C . GLY B 1 118 ? 8.172 -3.512 -9.68 1 86.38 118 GLY B C 1
ATOM 2409 O O . GLY B 1 118 ? 8.742 -4.418 -10.289 1 86.38 118 GLY B O 1
ATOM 2410 N N . ALA B 1 119 ? 8.453 -2.244 -9.883 1 88.38 119 ALA B N 1
ATOM 2411 C CA . ALA B 1 119 ? 9.594 -1.841 -10.703 1 88.38 119 ALA B CA 1
ATOM 2412 C C . ALA B 1 119 ? 10.031 -0.418 -10.367 1 88.38 119 ALA B C 1
ATOM 2414 O O . ALA B 1 119 ? 9.203 0.442 -10.07 1 88.38 119 ALA B O 1
ATOM 2415 N N . TRP B 1 120 ? 11.32 -0.212 -10.562 1 92.12 120 TRP B N 1
ATOM 2416 C CA . TRP B 1 120 ? 11.867 1.116 -10.305 1 92.12 120 TRP B CA 1
ATOM 2417 C C . TRP B 1 120 ? 11.828 1.974 -11.57 1 92.12 120 TRP B C 1
ATOM 2419 O O . TRP B 1 120 ? 12.055 1.476 -12.672 1 92.12 120 TRP B O 1
ATOM 2429 N N . ASN B 1 121 ? 11.484 3.268 -11.336 1 92.44 121 ASN B N 1
ATOM 2430 C CA . ASN B 1 121 ? 11.922 4.316 -12.25 1 92.44 121 ASN B CA 1
ATOM 2431 C C . ASN B 1 121 ? 13.352 4.758 -11.961 1 92.44 121 ASN B C 1
ATOM 2433 O O . ASN B 1 121 ? 13.672 5.152 -10.836 1 92.44 121 ASN B O 1
ATOM 2437 N N . LEU B 1 122 ? 14.234 4.641 -12.891 1 92.94 122 LEU B N 1
ATOM 2438 C CA . LEU B 1 122 ? 15.664 4.836 -12.656 1 92.94 122 LEU B CA 1
ATOM 2439 C C . LEU B 1 122 ? 15.93 6.207 -12.039 1 92.94 122 LEU B C 1
ATOM 2441 O O . LEU B 1 122 ? 16.719 6.328 -11.109 1 92.94 122 LEU B O 1
ATOM 2445 N N . GLY B 1 123 ? 15.312 7.242 -12.586 1 93.88 123 GLY B N 1
ATOM 2446 C CA . GLY B 1 123 ? 15.477 8.57 -12.016 1 93.88 123 GLY B CA 1
ATOM 2447 C C . GLY B 1 123 ? 15.008 8.656 -10.57 1 93.88 123 GLY B C 1
ATOM 2448 O O . GLY B 1 123 ? 15.672 9.273 -9.734 1 93.88 123 GLY B O 1
ATOM 2449 N N . GLN B 1 124 ? 13.953 8.047 -10.289 1 95.69 124 GLN B N 1
ATOM 2450 C CA . GLN B 1 124 ? 13.422 8.023 -8.938 1 95.69 124 GLN B CA 1
ATOM 2451 C C . GLN B 1 124 ? 14.328 7.23 -8 1 95.69 124 GLN B C 1
ATOM 2453 O O . GLN B 1 124 ? 14.539 7.617 -6.852 1 95.69 124 GLN B O 1
ATOM 2458 N N . ARG B 1 125 ? 14.844 6.145 -8.531 1 96.25 125 ARG B N 1
ATOM 2459 C CA . ARG B 1 125 ? 15.75 5.312 -7.746 1 96.25 125 ARG B CA 1
ATOM 2460 C C . ARG B 1 125 ? 17 6.094 -7.352 1 96.25 125 ARG B C 1
ATOM 2462 O O . ARG B 1 125 ? 17.469 6 -6.211 1 96.25 125 ARG B O 1
ATOM 2469 N N . ASP B 1 126 ? 17.562 6.824 -8.297 1 97 126 ASP B N 1
ATOM 2470 C CA . ASP B 1 126 ? 18.734 7.645 -8.039 1 97 126 ASP B CA 1
ATOM 2471 C C . ASP B 1 126 ? 18.453 8.688 -6.965 1 97 126 ASP B C 1
ATOM 2473 O O . ASP B 1 126 ? 19.297 8.945 -6.105 1 97 126 ASP B O 1
ATOM 2477 N N . TYR B 1 127 ? 17.297 9.328 -7.074 1 97.31 127 TYR B N 1
ATOM 2478 C CA . TYR B 1 127 ? 16.906 10.305 -6.066 1 97.31 127 TYR B CA 1
ATOM 2479 C C . TYR B 1 127 ? 16.859 9.672 -4.68 1 97.31 127 TYR B C 1
ATOM 2481 O O . TYR B 1 127 ? 17.375 10.234 -3.713 1 97.31 127 TYR B O 1
ATOM 2489 N N . VAL B 1 128 ? 16.25 8.523 -4.547 1 97.88 128 VAL B N 1
ATOM 2490 C CA . VAL B 1 128 ? 16.109 7.797 -3.287 1 97.88 128 VAL B CA 1
ATOM 2491 C C . VAL B 1 128 ? 17.484 7.523 -2.688 1 97.88 128 VAL B C 1
ATOM 2493 O O . VAL B 1 128 ? 17.703 7.77 -1.501 1 97.88 128 VAL B O 1
ATOM 2496 N N . GLU B 1 129 ? 18.375 7.07 -3.479 1 97.19 129 GLU B N 1
ATOM 2497 C CA . GLU B 1 129 ? 19.734 6.781 -3.037 1 97.19 129 GLU B CA 1
ATOM 2498 C C . GLU B 1 129 ? 20.453 8.047 -2.586 1 97.19 129 GLU B C 1
ATOM 2500 O O . GLU B 1 129 ? 21.172 8.039 -1.591 1 97.19 129 GLU B O 1
ATOM 2505 N N . SER B 1 130 ? 20.25 9.055 -3.314 1 97.69 130 SER B N 1
ATOM 2506 C CA . SER B 1 130 ? 20.906 10.312 -3.004 1 97.69 130 SER B CA 1
ATOM 2507 C C . SER B 1 130 ? 20.438 10.875 -1.664 1 97.69 130 SER B C 1
ATOM 2509 O O . SER B 1 130 ? 21.141 11.68 -1.043 1 97.69 130 SER B O 1
ATOM 2511 N N . LYS B 1 131 ? 19.25 10.461 -1.212 1 97.62 131 LYS B N 1
ATOM 2512 C CA . LYS B 1 131 ? 18.719 10.93 0.062 1 97.62 131 LYS B CA 1
ATOM 2513 C C . LYS B 1 131 ? 19.062 9.961 1.193 1 97.62 131 LYS B C 1
ATOM 2515 O O . LYS B 1 131 ? 18.609 10.133 2.324 1 97.62 131 LYS B O 1
ATOM 2520 N N . GLY B 1 132 ? 19.812 8.938 0.857 1 97.12 132 GLY B N 1
ATOM 2521 C CA . GLY B 1 132 ? 20.328 8.047 1.891 1 97.12 132 GLY B CA 1
ATOM 2522 C C . GLY B 1 132 ? 19.391 6.895 2.197 1 97.12 132 GLY B C 1
ATOM 2523 O O . GLY B 1 132 ? 19.547 6.207 3.209 1 97.12 132 GLY B O 1
ATOM 2524 N N . PHE B 1 133 ? 18.359 6.672 1.432 1 97.75 133 PHE B N 1
ATOM 2525 C CA . PHE B 1 133 ? 17.516 5.48 1.531 1 97.75 133 PHE B CA 1
ATOM 2526 C C . PHE B 1 133 ? 18.062 4.359 0.656 1 97.75 133 PHE B C 1
ATOM 2528 O O . PHE B 1 133 ? 18.781 4.613 -0.312 1 97.75 133 PHE B O 1
ATOM 2535 N N . PRO B 1 134 ? 17.75 3.137 1.028 1 95.25 134 PRO B N 1
ATOM 2536 C CA . PRO B 1 134 ? 18.172 2.033 0.162 1 95.25 134 PRO B CA 1
ATOM 2537 C C . PRO B 1 134 ? 17.484 2.055 -1.198 1 95.25 134 PRO B C 1
ATOM 2539 O O . PRO B 1 134 ? 16.281 2.365 -1.284 1 95.25 134 PRO B O 1
ATOM 2542 N N . SER B 1 135 ? 18.219 1.727 -2.219 1 90.06 135 SER B N 1
ATOM 2543 C CA . SER B 1 135 ? 17.641 1.618 -3.559 1 90.06 135 SER B CA 1
ATOM 2544 C C . SER B 1 135 ? 17.172 0.197 -3.848 1 90.06 135 SER B C 1
ATOM 2546 O O . SER B 1 135 ? 17.203 -0.247 -4.996 1 90.06 135 SER B O 1
ATOM 2548 N N . THR B 1 136 ? 17 -0.581 -2.816 1 92.5 136 THR B N 1
ATOM 2549 C CA . THR B 1 136 ? 16.375 -1.9 -2.844 1 92.5 136 THR B CA 1
ATOM 2550 C C . THR B 1 136 ? 15.227 -1.973 -1.853 1 92.5 136 THR B C 1
ATOM 2552 O O . THR B 1 136 ? 15.172 -1.203 -0.891 1 92.5 136 THR B O 1
ATOM 2555 N N . MET B 1 137 ? 14.367 -2.85 -2.115 1 92.81 137 MET B N 1
ATOM 2556 C CA . MET B 1 137 ? 13.172 -2.975 -1.282 1 92.81 137 MET B CA 1
ATOM 2557 C C . MET B 1 137 ? 13.477 -3.771 -0.017 1 92.81 137 MET B C 1
ATOM 2559 O O . MET B 1 137 ? 12.602 -3.938 0.839 1 92.81 137 MET B O 1
ATOM 2563 N N . MET B 1 138 ? 14.672 -4.242 0.201 1 91.62 138 MET B N 1
ATOM 2564 C CA . MET B 1 138 ? 15 -5.164 1.285 1 91.62 138 MET B CA 1
ATOM 2565 C C . MET B 1 138 ? 16.078 -4.578 2.191 1 91.62 138 MET B C 1
ATOM 2567 O O . MET B 1 138 ? 16.531 -5.238 3.123 1 91.62 138 MET B O 1
ATOM 2571 N N . GLY B 1 139 ? 16.531 -3.42 1.992 1 91.94 139 GLY B N 1
ATOM 2572 C CA . GLY B 1 139 ? 17.703 -2.902 2.676 1 91.94 139 GLY B CA 1
ATOM 2573 C C . GLY B 1 139 ? 17.375 -1.829 3.697 1 91.94 139 GLY B C 1
ATOM 2574 O O . GLY B 1 139 ? 18.234 -1.026 4.059 1 91.94 139 GLY B O 1
ATOM 2575 N N . PHE B 1 140 ? 16.172 -1.771 4.219 1 95.5 140 PHE B N 1
ATOM 2576 C CA . PHE B 1 140 ? 15.797 -0.734 5.172 1 95.5 140 PHE B CA 1
ATOM 2577 C C . PHE B 1 140 ? 16.281 -1.092 6.574 1 95.5 140 PHE B C 1
ATOM 2579 O O . PHE B 1 140 ? 16.312 -2.268 6.945 1 95.5 140 PHE B O 1
ATOM 2586 N N . THR B 1 141 ? 16.656 -0.092 7.344 1 94.75 141 THR B N 1
ATOM 2587 C CA . THR B 1 141 ? 17.156 -0.224 8.711 1 94.75 141 THR B CA 1
ATOM 2588 C C . THR B 1 141 ? 16.234 0.485 9.695 1 94.75 141 THR B C 1
ATOM 2590 O O . THR B 1 141 ? 15.312 1.202 9.289 1 94.75 141 THR B O 1
ATOM 2593 N N . PRO B 1 142 ? 16.422 0.264 11.023 1 92.88 142 PRO B N 1
ATOM 2594 C CA . PRO B 1 142 ? 15.648 0.999 12.023 1 92.88 142 PRO B CA 1
ATOM 2595 C C . PRO B 1 142 ? 15.758 2.514 11.859 1 92.88 142 PRO B C 1
ATOM 2597 O O . PRO B 1 142 ? 14.789 3.236 12.102 1 92.88 142 PRO B O 1
ATOM 2600 N N . GLU B 1 143 ? 16.891 2.955 11.438 1 96.25 143 GLU B N 1
ATOM 2601 C CA . GLU B 1 143 ? 17.094 4.387 11.227 1 96.25 143 GLU B CA 1
ATOM 2602 C C . GLU B 1 143 ? 16.203 4.91 10.102 1 96.25 143 GLU B C 1
ATOM 2604 O O . GLU B 1 143 ? 15.641 6.008 10.203 1 96.25 143 GLU B O 1
ATOM 2609 N N . HIS B 1 144 ? 16.109 4.172 9.039 1 97.38 144 HIS B N 1
ATOM 2610 C CA . HIS B 1 144 ? 15.211 4.547 7.945 1 97.38 144 HIS B CA 1
ATOM 2611 C C . HIS B 1 144 ? 13.766 4.625 8.422 1 97.38 144 HIS B C 1
ATOM 2613 O O . HIS B 1 144 ? 13.031 5.539 8.039 1 97.38 144 HIS B O 1
ATOM 2619 N N . TYR B 1 145 ? 13.398 3.633 9.203 1 95.94 145 TYR B N 1
ATOM 2620 C CA . TYR B 1 145 ? 12.047 3.58 9.734 1 95.94 145 TYR B CA 1
ATOM 2621 C C . TYR B 1 145 ? 11.734 4.824 10.555 1 95.94 145 TYR B C 1
ATOM 2623 O O . TYR B 1 145 ? 10.656 5.414 10.422 1 95.94 145 TYR B O 1
ATOM 2631 N N . GLU B 1 146 ? 12.656 5.25 11.398 1 95.81 146 GLU B N 1
ATOM 2632 C CA . GLU B 1 146 ? 12.5 6.461 12.203 1 95.81 146 GLU B CA 1
ATOM 2633 C C . GLU B 1 146 ? 12.375 7.695 11.312 1 95.81 146 GLU B C 1
ATOM 2635 O O . GLU B 1 146 ? 11.586 8.594 11.602 1 95.81 146 GLU B O 1
ATOM 2640 N N . ARG B 1 147 ? 13.117 7.715 10.281 1 97.56 147 ARG B N 1
ATOM 2641 C CA . ARG B 1 147 ? 13.055 8.828 9.344 1 97.56 147 ARG B CA 1
ATOM 2642 C C . ARG B 1 147 ? 11.703 8.898 8.656 1 97.56 147 ARG B C 1
ATOM 2644 O O . ARG B 1 147 ? 11.148 9.984 8.461 1 97.56 147 ARG B O 1
ATOM 2651 N N . VAL B 1 148 ? 11.188 7.754 8.25 1 97.31 148 VAL B N 1
ATOM 2652 C CA . VAL B 1 148 ? 9.891 7.676 7.594 1 97.31 148 VAL B CA 1
ATOM 2653 C C . VAL B 1 148 ? 8.805 8.211 8.523 1 97.31 148 VAL B C 1
ATOM 2655 O O . VAL B 1 148 ? 7.996 9.047 8.133 1 97.31 148 VAL B O 1
ATOM 2658 N N . LYS B 1 149 ? 8.828 7.812 9.734 1 94.94 149 LYS B N 1
ATOM 2659 C CA . LYS B 1 149 ? 7.828 8.25 10.703 1 94.94 149 LYS B CA 1
ATOM 2660 C C . LYS B 1 149 ? 7.977 9.734 11.016 1 94.94 149 LYS B C 1
ATOM 2662 O O . LYS B 1 149 ? 6.98 10.453 11.125 1 94.94 149 LYS B O 1
ATOM 2667 N N . LYS B 1 150 ? 9.203 10.117 11.172 1 96.56 150 LYS B N 1
ATOM 2668 C CA . LYS B 1 150 ? 9.469 11.516 11.477 1 96.56 150 LYS B CA 1
ATOM 2669 C C . LYS B 1 150 ? 8.898 12.438 10.398 1 96.56 150 LYS B C 1
ATOM 2671 O O . LYS B 1 150 ? 8.266 13.445 10.703 1 96.56 150 LYS B O 1
ATOM 2676 N N . CYS B 1 151 ? 9.18 12.125 9.188 1 96.56 151 CYS B N 1
ATOM 2677 C CA . CYS B 1 151 ? 8.688 13 8.125 1 96.56 151 CYS B CA 1
ATOM 2678 C C . CYS B 1 151 ? 7.168 12.953 8.039 1 96.56 151 CYS B C 1
ATOM 2680 O O . CYS B 1 151 ? 6.527 13.977 7.801 1 96.56 151 CYS B O 1
ATOM 2682 N N . TYR B 1 152 ? 6.547 11.805 8.258 1 96.31 152 TYR B N 1
ATOM 2683 C CA . TYR B 1 152 ? 5.09 11.695 8.273 1 96.31 152 TYR B CA 1
ATOM 2684 C C . TYR B 1 152 ? 4.488 12.625 9.32 1 96.31 152 TYR B C 1
ATOM 2686 O O . TYR B 1 152 ? 3.623 13.445 9.008 1 96.31 152 TYR B O 1
ATOM 2694 N N . TYR B 1 153 ? 4.984 12.539 10.531 1 94.31 153 TYR B N 1
ATOM 2695 C CA . TYR B 1 153 ? 4.418 13.305 11.633 1 94.31 153 TYR B CA 1
ATOM 2696 C C . TYR B 1 153 ? 4.703 14.797 11.469 1 94.31 153 TYR B C 1
ATOM 2698 O O . TYR B 1 153 ? 3.873 15.633 11.82 1 94.31 153 TYR B O 1
ATOM 2706 N N . HIS B 1 154 ? 5.879 15.062 10.961 1 96.81 154 HIS B N 1
ATOM 2707 C CA . HIS B 1 154 ? 6.219 16.453 10.719 1 96.81 154 HIS B CA 1
ATOM 2708 C C . HIS B 1 154 ? 5.23 17.109 9.758 1 96.81 154 HIS B C 1
ATOM 2710 O O . HIS B 1 154 ? 4.715 18.188 10.023 1 96.81 154 HIS B O 1
ATOM 2716 N N . ILE B 1 155 ? 4.957 16.453 8.641 1 96.19 155 ILE B N 1
ATOM 2717 C CA . ILE B 1 155 ? 4.086 17 7.602 1 96.19 155 ILE B CA 1
ATOM 2718 C C . ILE B 1 155 ? 2.641 17 8.094 1 96.19 155 ILE B C 1
ATOM 2720 O O . ILE B 1 155 ? 1.919 17.984 7.922 1 96.19 155 ILE B O 1
ATOM 2724 N N . MET B 1 156 ? 2.262 15.945 8.758 1 94.38 156 MET B N 1
ATOM 2725 C CA . MET B 1 156 ? 0.899 15.859 9.273 1 94.38 156 MET B CA 1
ATOM 2726 C C . MET B 1 156 ? 0.642 16.938 10.32 1 94.38 156 MET B C 1
ATOM 2728 O O . MET B 1 156 ? -0.425 17.562 10.328 1 94.38 156 MET B O 1
ATOM 2732 N N . ASN B 1 157 ? 1.618 17.109 11.195 1 92.88 157 ASN B N 1
ATOM 2733 C CA . ASN B 1 157 ? 1.503 18.188 12.188 1 92.88 157 ASN B CA 1
ATOM 2734 C C . ASN B 1 157 ? 1.406 19.547 11.531 1 92.88 157 ASN B C 1
ATOM 2736 O O . ASN B 1 157 ? 0.645 20.406 11.984 1 92.88 157 ASN B O 1
ATOM 2740 N N . GLY B 1 158 ? 2.227 19.703 10.5 1 93.38 158 GLY B N 1
ATOM 2741 C CA . GLY B 1 158 ? 2.139 20.953 9.758 1 93.38 158 GLY B CA 1
ATOM 2742 C C . GLY B 1 158 ? 0.77 21.188 9.156 1 93.38 158 GLY B C 1
ATOM 2743 O O . GLY B 1 158 ? 0.236 22.297 9.227 1 93.38 158 GLY B O 1
ATOM 2744 N N . LEU B 1 159 ? 0.214 20.219 8.562 1 92.88 159 LEU B N 1
ATOM 2745 C CA . LEU B 1 159 ? -1.119 20.312 7.98 1 92.88 159 LEU B CA 1
ATOM 2746 C C . LEU B 1 159 ? -2.162 20.609 9.055 1 92.88 159 LEU B C 1
ATOM 2748 O O . LEU B 1 159 ? -3.051 21.438 8.852 1 92.88 159 LEU B O 1
ATOM 2752 N N . GLY B 1 160 ? -2.047 19.922 10.156 1 88.56 160 GLY B N 1
ATOM 2753 C CA . GLY B 1 160 ? -2.949 20.172 11.273 1 88.56 160 GLY B CA 1
ATOM 2754 C C . GLY B 1 160 ? -2.875 21.594 11.789 1 88.56 160 GLY B C 1
ATOM 2755 O O . GLY B 1 160 ? -3.902 22.219 12.062 1 88.56 160 GLY B O 1
ATOM 2756 N N . MET B 1 161 ? -1.664 22.047 11.938 1 89.56 161 MET B N 1
ATOM 2757 C CA . MET B 1 161 ? -1.456 23.406 12.406 1 89.56 161 MET B CA 1
ATOM 2758 C C . MET B 1 161 ? -2.01 24.422 11.406 1 89.56 161 MET B C 1
ATOM 2760 O O . MET B 1 161 ? -2.639 25.406 11.789 1 89.56 161 MET B O 1
ATOM 2764 N N . ALA B 1 162 ? -1.747 24.172 10.188 1 88.31 162 ALA B N 1
ATOM 2765 C CA . ALA B 1 162 ? -2.281 25.047 9.148 1 88.31 162 ALA B CA 1
ATOM 2766 C C . ALA B 1 162 ? -3.803 25.109 9.219 1 88.31 162 ALA B C 1
ATOM 2768 O O . ALA B 1 1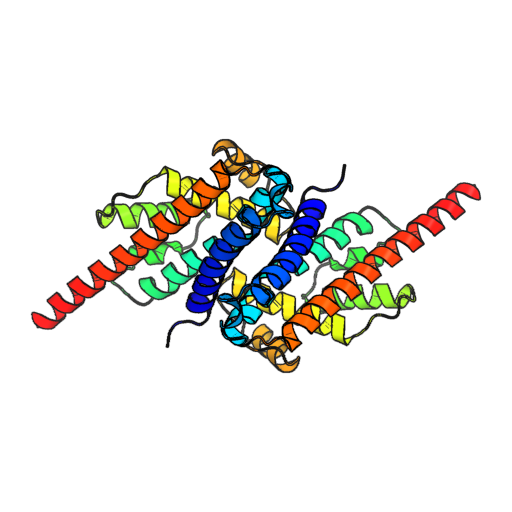62 ? -4.387 26.188 9.094 1 88.31 162 ALA B O 1
ATOM 2769 N N . ARG B 1 163 ? -4.418 24.062 9.375 1 84.94 163 ARG B N 1
ATOM 2770 C CA . ARG B 1 163 ? -5.875 24 9.484 1 84.94 163 ARG B CA 1
ATOM 2771 C C . ARG B 1 163 ? -6.363 24.75 10.719 1 84.94 163 ARG B C 1
ATOM 2773 O O . ARG B 1 163 ? -7.359 25.469 10.656 1 84.94 163 ARG B O 1
ATOM 2780 N N . ALA B 1 164 ? -5.688 24.531 11.805 1 81.5 164 ALA B N 1
ATOM 2781 C CA . ALA B 1 164 ? -6.051 25.188 13.055 1 81.5 164 ALA B CA 1
ATOM 2782 C C . ALA B 1 164 ? -5.945 26.703 12.922 1 81.5 164 ALA B C 1
ATOM 2784 O O . ALA B 1 164 ? -6.812 27.438 13.398 1 81.5 164 ALA B O 1
ATOM 2785 N N . MET B 1 165 ? -4.887 27.109 12.336 1 82.56 165 MET B N 1
ATOM 2786 C CA . MET B 1 165 ? -4.688 28.531 12.109 1 82.56 165 MET B CA 1
ATOM 2787 C C . MET B 1 165 ? -5.816 29.125 11.273 1 82.56 165 MET B C 1
ATOM 2789 O O . MET B 1 165 ? -6.305 30.219 11.547 1 82.56 165 MET B O 1
ATOM 2793 N N . ASN B 1 166 ? -6.223 28.375 10.289 1 80.12 166 ASN B N 1
ATOM 2794 C CA . ASN B 1 166 ? -7.305 28.828 9.43 1 80.12 166 ASN B CA 1
ATOM 2795 C C . ASN B 1 166 ? -8.633 28.891 10.172 1 80.12 166 ASN B C 1
ATOM 2797 O O . ASN B 1 166 ? -9.43 29.812 9.953 1 80.12 166 ASN B O 1
ATOM 2801 N N . THR B 1 167 ? -8.906 27.938 10.969 1 75.56 167 THR B N 1
ATOM 2802 C CA . THR B 1 167 ? -10.141 27.906 11.75 1 75.56 167 THR B CA 1
ATOM 2803 C C . THR B 1 167 ? -10.195 29.094 12.711 1 75.56 167 THR B C 1
ATOM 2805 O O . THR B 1 167 ? -11.25 29.703 12.891 1 75.56 167 THR B O 1
ATOM 2808 N N . ILE B 1 168 ? -9.055 29.406 13.281 1 72.5 168 ILE B N 1
ATOM 2809 C CA . ILE B 1 168 ? -8.961 30.531 14.211 1 72.5 168 ILE B CA 1
ATOM 2810 C C . ILE B 1 168 ? -9.188 31.844 13.461 1 72.5 168 ILE B C 1
ATOM 2812 O O . ILE B 1 168 ? -9.914 32.719 13.938 1 72.5 168 ILE B O 1
ATOM 2816 N N . MET B 1 169 ? -8.648 31.953 12.305 1 75 169 MET B N 1
ATOM 2817 C CA . MET B 1 169 ? -8.781 33.188 11.508 1 75 169 MET B CA 1
ATOM 2818 C C . MET B 1 169 ? -10.219 33.344 11.039 1 75 169 MET B C 1
ATOM 2820 O O . MET B 1 169 ? -10.734 34.469 11.023 1 75 169 MET B O 1
ATOM 2824 N N . GLU B 1 170 ? -10.875 32.281 10.617 1 74.5 170 GLU B N 1
ATOM 2825 C CA . GLU B 1 170 ? -12.273 32.344 10.188 1 74.5 170 GLU B CA 1
ATOM 2826 C C . GLU B 1 170 ? -13.188 32.719 11.344 1 74.5 170 GLU B C 1
ATOM 2828 O O . GLU B 1 170 ? -14.148 33.469 11.164 1 74.5 170 GLU B O 1
ATOM 2833 N N . SER B 1 171 ? -12.914 32.125 12.445 1 71 171 SER B N 1
ATOM 2834 C CA . SER B 1 171 ? -13.719 32.438 13.617 1 71 171 SER B CA 1
ATOM 2835 C C . SER B 1 171 ? -13.57 33.906 14.008 1 71 171 SER B C 1
ATOM 2837 O O . SER B 1 171 ? -14.539 34.562 14.406 1 71 171 SER B O 1
ATOM 2839 N N . ARG B 1 172 ? -12.438 34.438 13.859 1 71.06 172 ARG B N 1
ATOM 2840 C CA . ARG B 1 172 ? -12.18 35.844 14.188 1 71.06 172 ARG B CA 1
ATOM 2841 C C . ARG B 1 172 ? -12.82 36.781 13.156 1 71.06 172 ARG B C 1
ATOM 2843 O O . ARG B 1 172 ? -13.312 37.844 13.508 1 71.06 172 ARG B O 1
ATOM 2850 N N . SER B 1 173 ? -12.703 36.344 11.875 1 68 173 SER B N 1
ATOM 2851 C CA . SER B 1 173 ? -13.32 37.156 10.828 1 68 173 SER B CA 1
ATOM 2852 C C . SER B 1 173 ? -14.836 37.094 10.891 1 68 173 SER B C 1
ATOM 2854 O O . SER B 1 173 ? -15.531 38.031 10.5 1 68 173 SER B O 1
ATOM 2856 N N . GLY B 1 174 ? -15.453 35.969 11.164 1 59.59 174 GLY B N 1
ATOM 2857 C CA . GLY B 1 174 ? -16.891 35.875 11.367 1 59.59 174 GLY B CA 1
ATOM 2858 C C . GLY B 1 174 ? -17.375 36.625 12.594 1 59.59 174 GLY B C 1
ATOM 2859 O O . GLY B 1 174 ? -18.562 36.969 12.695 1 59.59 174 GLY B O 1
ATOM 2860 N N . LEU B 1 175 ? -16.672 36.719 13.641 1 54.09 175 LEU B N 1
ATOM 2861 C CA . LEU B 1 175 ? -17.047 37.531 14.789 1 54.09 175 LEU B CA 1
ATOM 2862 C C . LEU B 1 175 ? -16.891 39.031 14.453 1 54.09 175 LEU B C 1
ATOM 2864 O O . LEU B 1 175 ? -17.516 39.875 15.094 1 54.09 175 LEU B O 1
ATOM 2868 N N . ALA B 1 176 ? -16.047 39.562 13.617 1 50.44 176 ALA B N 1
ATOM 2869 C CA . ALA B 1 176 ? -15.93 40.969 13.258 1 50.44 176 ALA B CA 1
ATOM 2870 C C . ALA B 1 176 ? -17.031 41.375 12.281 1 50.44 176 ALA B C 1
ATOM 2872 O O . ALA B 1 176 ? -17.188 42.562 11.961 1 50.44 176 ALA B O 1
ATOM 2873 N N . GLY B 1 177 ? -17.719 40.594 11.586 1 41.66 177 GLY B N 1
ATOM 2874 C CA . GLY B 1 177 ? -18.891 41.031 10.859 1 41.66 177 GLY B CA 1
ATOM 2875 C C . GLY B 1 177 ? -20.172 40.938 11.664 1 41.66 177 GLY B C 1
ATOM 2876 O O . GLY B 1 177 ? -20.219 40.219 12.664 1 41.66 177 GLY B O 1
#

Radius of gyration: 21.95 Å; Cα contacts (8 Å, |Δi|>4): 419; chains: 2; bounding box: 42×77×53 Å

Organism: Pseudomonas putida (strain ATCC 47054 / DSM 6125 / CFBP 8728 / NCIMB 11950 / KT2440) (NCBI:txid160488)

Sequence (354 aa):
MVDEFVDAYSDDQIYLELIEKLVNEHAVEAIVPDSIKYSSFCRLWMVMMVGSIEMMVKQWADPDSMMFDIAEYFDSGTNEVRIDRLYKAFEIRGLKPDRQCFDDFLACKYIRNAYVHGAWNLGQRDYVESKGFPSTMMGFTPEHYERVKKCYYHIMNGLGMARAMNTIMESRSGLAGMVDEFVDAYSDDQIYLELIEKLVNEHAVEAIVPDSIKYSSFCRLWMVMMVGSIEMMVKQWADPDSMMFDIAEYFDSGTNEVRIDRLYKAFEIRGLKPDRQCFDDFLACKYIRNAYVHGAWNLGQRDYVESKGFPSTMMGFTPEHYERVKKCYYHIMNGLGMARAMNTIMESRSGLAG

pLDDT: mean 87.98, std 10.58, range [41.22, 98.5]

Foldseek 3Di:
DDDPLLVVLVVLVVVLVVCVVCLCPDPVSVPPDQLQVVLVSLLSLLLSLLSNLVVLLCVQQVVDPLNVLSVCLPPDDDNVVSLVSNVVSLVVVVVPADPLLSLLNLLSNQLNVCVVVVHHDPVSLVSNVVSPHDSDSRGDGPVNSVSSVVSSCRSVVSSVVSSVVRVVVVVVVVVVD/DDDPLLVVLVVLVVVLVVCVVCLCPDPVSVPPDQLQVVLVSLLSLLLSLLSNLVVLLCVQQVVDPLNVQSVCLPPDDDNVVSLVSNVVSLVVVVVPADPLLSLLNLLSNQLNVCVVVVHHDPVSLVSNVVSPHDSDSRGDGPVNSVSSVVSSCRSVVSSVVSSVVRVVVVVVVVVVD

Nearest PDB structures (foldseek):
  7unf-assembly1_7  TM=2.395E-01  e=6.285E+00  Homo sapiens
  7uzf-assembly1_k  TM=2.045E-01  e=3.544E+00  Rattus norvegicus
  9cpb-assembly1_5T  TM=2.128E-01  e=7.979E+00  Bos taurus
  6wlw-assembly1_2  TM=1.835E-01  e=5.192E+00  Homo sapiens
  7uzf-assembly1_k  TM=2.044E-01  e=3.065E+00  Rattus norvegicus

Secondary structure (DSSP, 8-state):
---HHHHHHHHHHHHHHHHHHHHHHSTTGGGS-HHHHHHHHHHHHHHHHHHHHHHHHHHHHTT-GGGHHHHGGGSSS-HHHHHHHHHHHHHHTT----HHHHHHHHHHHHHHHHHHHTS--HHHHHHHHHTT--SSTT---HHHHHHHHHHHHHHHHHHHHHHHHHHHHHHHHHHH-/---HHHHHHHHHHHHHHHHHHHHHHSTTGGGS-HHHHHHHHHHHHHHHHHHHHHHHHHHHHTT-GGGHHHHGGGSSS-HHHHHHHHHHHHHHTT----HHHHHHHHHHHHHHHHHHHTS--HHHHHHHHHTT--SSTT---HHHHHHHHHHHHHHHHHHHHHHHHHHHHHHHHHH--